Protein AF-A0A817GG25-F1 (afdb_monomer_lite)

Foldseek 3Di:
DDDDDDPPPDPPPPPVVQDPLPQWDQPDPVVRDIDGPVPPPDDPVNPQDDPDNQCLFPLSVLVVVCVVCVQDFDDWDQDPPPSPDDTDGDTSVRLNQLLLLLLLCCCPVLVDDALPAEEEEEEDDDSLVVSPLSNCRQARHAYEYDYLPDDPVRVVVSCVVSLHQEYEYQAPVSCVVPVVVLLPDPSHSAYEYQDDDDPPPDPRYYYSVVSSVVDDPVSGDHGDDDRSPGHHYDDDDPPDDDPPVPPPVVDVQADPVRDGDPQWDWDQDPSGDTGTQARVVQWDAACVGDIDRQVVVQVVCCVDLQFPGKGWDDDNDHPDIDMDTDTPPVVCVVPDDDPDPDD

pLDDT: mean 84.76, std 16.44, range [27.95, 98.88]

Radius of gyration: 25.68 Å; chains: 1; bounding box: 76×57×63 Å

Secondary structure (DSSP, 8-state):
----------------S--TT--EEEEETTTTEEEETT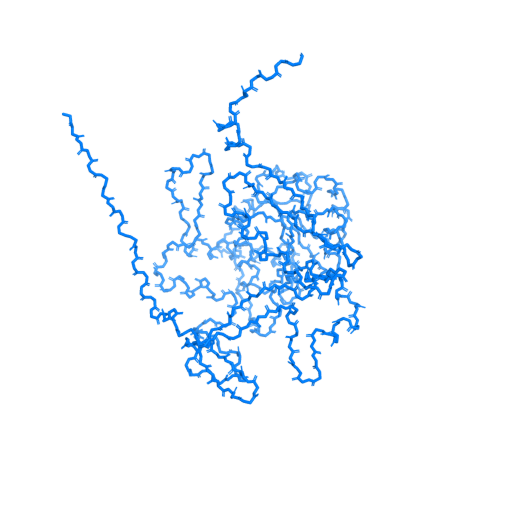-TT--TT-TT--SSTT--SGGGHHHHHHHHHTS-EEEEE--TTTS-SPPEEEEHHHHHHHHHHHHHHHHHTS---TTT-EEEEE--S-HHHHHHHHHHHHHTPEEEE--TT--HHHHHHHHHHTTEEEEEES-GGGGTTTHHHHHH-SS--EEEESS---TTS-TTEEEHHHHHHH--GGGPPPPPP--TTS--EEE---SSS--SS-HHHHHHHB-TT--B---EEEEE-TTSPEEEEEETTT-EE-TTS-EE-HHHHHHHHHTSTTEEEEEEE--TT-SS-EEEEEE-HHHHHHH--------

Structure (mmCIF, N/CA/C/O backbone):
data_AF-A0A817GG25-F1
#
_entry.id   AF-A0A817GG25-F1
#
loop_
_atom_site.group_PDB
_atom_site.id
_atom_site.type_symbol
_atom_site.label_atom_id
_atom_site.label_alt_id
_atom_site.label_comp_id
_atom_site.label_asym_id
_atom_site.label_entity_id
_atom_site.label_seq_id
_atom_site.pdbx_PDB_ins_code
_atom_site.Cartn_x
_atom_site.Cartn_y
_atom_site.Cartn_z
_atom_site.occupancy
_atom_site.B_iso_or_equiv
_atom_site.auth_seq_id
_atom_site.auth_comp_id
_atom_site.auth_asym_id
_atom_site.auth_atom_id
_atom_site.pdbx_PDB_model_num
ATOM 1 N N . MET A 1 1 ? 36.928 -36.945 15.138 1.00 37.41 1 MET A N 1
ATOM 2 C CA . MET A 1 1 ? 36.282 -35.626 14.976 1.00 37.41 1 MET A CA 1
ATOM 3 C C . MET A 1 1 ? 35.468 -35.678 13.698 1.00 37.41 1 MET A C 1
ATOM 5 O O . MET A 1 1 ? 36.033 -35.915 12.642 1.00 37.41 1 MET A O 1
ATOM 9 N N . SER A 1 2 ? 34.146 -35.621 13.844 1.00 27.95 2 SER A N 1
ATOM 10 C CA . SER A 1 2 ? 33.155 -35.816 12.782 1.00 27.95 2 SER A CA 1
ATOM 11 C C . SER A 1 2 ? 33.184 -34.658 11.785 1.00 27.95 2 SER A C 1
ATOM 13 O O . SER A 1 2 ? 32.851 -33.531 12.140 1.00 27.95 2 SER A O 1
ATOM 15 N N . THR A 1 3 ? 33.563 -34.941 10.542 1.00 29.59 3 THR A N 1
ATOM 16 C CA . THR A 1 3 ? 33.363 -34.065 9.385 1.00 29.59 3 THR A CA 1
ATOM 17 C C . THR A 1 3 ? 31.903 -34.133 8.957 1.00 29.59 3 THR A C 1
ATOM 19 O O . THR A 1 3 ? 31.489 -35.066 8.272 1.00 29.59 3 THR A O 1
ATOM 22 N N . THR A 1 4 ? 31.114 -33.149 9.377 1.00 30.28 4 THR A N 1
ATOM 23 C CA . THR A 1 4 ? 29.732 -32.982 8.926 1.00 30.28 4 THR A CA 1
ATOM 24 C C . THR A 1 4 ? 29.739 -32.466 7.488 1.00 30.28 4 THR A C 1
ATOM 26 O O . THR A 1 4 ? 29.978 -31.287 7.230 1.00 30.28 4 THR A O 1
ATOM 29 N N . THR A 1 5 ? 29.503 -33.365 6.535 1.00 31.69 5 THR A N 1
ATOM 30 C CA . THR A 1 5 ? 29.182 -33.047 5.141 1.00 31.69 5 THR A CA 1
ATOM 31 C C . THR A 1 5 ? 27.962 -32.135 5.098 1.00 31.69 5 THR A C 1
ATOM 33 O O . THR A 1 5 ? 26.880 -32.498 5.553 1.00 31.69 5 THR A O 1
ATOM 36 N N . ARG A 1 6 ? 28.155 -30.932 4.556 1.00 32.12 6 ARG A N 1
ATOM 37 C CA . ARG A 1 6 ? 27.114 -29.939 4.296 1.00 32.12 6 ARG A CA 1
ATOM 38 C C . ARG A 1 6 ? 26.174 -30.521 3.239 1.00 32.12 6 ARG A C 1
ATOM 40 O O . ARG A 1 6 ? 26.528 -30.571 2.065 1.00 32.12 6 ARG A O 1
ATOM 47 N N . THR A 1 7 ? 25.016 -31.019 3.659 1.00 34.78 7 THR A N 1
ATOM 48 C CA . THR A 1 7 ? 23.963 -31.494 2.759 1.00 34.78 7 THR A CA 1
ATOM 49 C C . THR A 1 7 ? 23.593 -30.339 1.835 1.00 34.78 7 THR A C 1
ATOM 51 O O . THR A 1 7 ? 23.172 -29.280 2.303 1.00 34.78 7 THR A O 1
ATOM 54 N N . SER A 1 8 ? 23.803 -30.499 0.528 1.00 34.81 8 SER A N 1
ATOM 55 C CA . SER A 1 8 ? 23.318 -29.538 -0.454 1.00 34.81 8 SER A CA 1
ATOM 56 C C . SER A 1 8 ? 21.799 -29.511 -0.344 1.00 34.81 8 SER A C 1
ATOM 58 O O . SER A 1 8 ? 21.140 -30.489 -0.698 1.00 34.81 8 SER A O 1
ATOM 60 N N . LEU A 1 9 ? 21.246 -28.415 0.171 1.00 38.50 9 LEU A N 1
ATOM 61 C CA . LEU A 1 9 ? 19.835 -28.099 0.003 1.00 38.50 9 LEU A CA 1
ATOM 62 C C . LEU A 1 9 ? 19.585 -28.060 -1.506 1.00 38.50 9 LEU A C 1
ATOM 64 O O . LEU A 1 9 ? 19.978 -27.111 -2.184 1.00 38.50 9 LEU A O 1
ATOM 68 N N . SER A 1 10 ? 19.007 -29.131 -2.048 1.00 39.41 10 SER A N 1
ATOM 69 C CA . SER A 1 10 ? 18.462 -29.126 -3.397 1.00 39.41 10 SER A CA 1
ATOM 70 C C . SER A 1 10 ? 17.471 -27.971 -3.445 1.00 39.41 10 SER A C 1
ATOM 72 O O . SER A 1 10 ? 16.497 -27.985 -2.689 1.00 39.41 10 SER A O 1
ATOM 74 N N . ARG A 1 11 ? 17.743 -26.951 -4.270 1.00 39.38 11 ARG A N 1
ATOM 75 C CA . ARG A 1 11 ? 16.758 -25.906 -4.564 1.00 39.38 11 ARG A CA 1
ATOM 76 C C . ARG A 1 11 ? 15.446 -26.618 -4.886 1.00 39.38 11 ARG A C 1
ATOM 78 O O . ARG A 1 11 ? 15.445 -27.510 -5.735 1.00 39.38 11 ARG A O 1
ATOM 85 N N . LEU A 1 12 ? 14.380 -26.279 -4.162 1.00 40.91 12 LEU A N 1
ATOM 86 C CA . LEU A 1 12 ? 13.029 -26.706 -4.509 1.00 40.91 12 LEU A CA 1
ATOM 87 C C . LEU A 1 12 ? 12.843 -26.391 -5.997 1.00 40.91 12 LEU A C 1
ATOM 89 O O . LEU A 1 12 ? 12.968 -25.236 -6.401 1.00 40.91 12 LEU A O 1
ATOM 93 N N . LYS A 1 13 ? 12.656 -27.427 -6.820 1.00 40.22 13 LYS A N 1
ATOM 94 C CA . LYS A 1 13 ? 12.194 -27.235 -8.191 1.00 40.22 13 LYS A CA 1
ATOM 95 C C . LYS A 1 13 ? 10.729 -26.843 -8.069 1.00 40.22 13 LYS A C 1
ATOM 97 O O . LYS A 1 13 ? 9.889 -27.706 -7.833 1.00 40.22 13 LYS A O 1
ATOM 102 N N . TYR A 1 14 ? 10.470 -25.546 -8.131 1.00 44.91 14 TYR A N 1
ATOM 103 C CA . TYR A 1 14 ? 9.140 -25.013 -8.365 1.00 44.91 14 TYR A CA 1
ATOM 104 C C . TYR A 1 14 ? 8.798 -25.342 -9.819 1.00 44.91 14 TYR A C 1
ATOM 106 O O . TYR A 1 14 ? 9.275 -24.685 -10.738 1.00 44.91 14 TYR A O 1
ATOM 114 N N . ASP A 1 15 ? 8.109 -26.462 -10.028 1.00 54.25 15 ASP A N 1
ATOM 115 C CA . ASP A 1 15 ? 7.422 -26.738 -11.288 1.00 54.25 15 ASP A CA 1
ATOM 116 C C . ASP A 1 15 ? 5.987 -26.243 -11.120 1.00 54.25 15 ASP A C 1
ATOM 118 O O . ASP A 1 15 ? 5.057 -27.007 -10.866 1.00 54.25 15 ASP A O 1
ATOM 122 N N . ASP A 1 16 ? 5.836 -24.921 -11.169 1.00 59.78 16 ASP A N 1
ATOM 123 C CA . ASP A 1 16 ? 4.548 -24.243 -11.006 1.00 59.78 16 ASP A CA 1
ATOM 124 C C . ASP A 1 16 ? 3.687 -24.372 -12.284 1.00 59.78 16 ASP A C 1
ATOM 126 O O . ASP A 1 16 ? 2.664 -23.703 -12.428 1.00 59.78 16 ASP A O 1
ATOM 130 N N . GLY A 1 17 ? 4.113 -25.205 -13.248 1.00 64.50 17 GLY A N 1
ATOM 131 C CA . GLY A 1 17 ? 3.508 -25.329 -14.574 1.00 64.50 17 GLY A CA 1
ATOM 132 C C . GLY A 1 17 ? 3.734 -24.110 -15.475 1.00 64.50 17 GLY A C 1
ATOM 133 O O . GLY A 1 17 ? 3.066 -23.987 -16.503 1.00 64.50 17 GLY A O 1
ATOM 134 N N . ILE A 1 18 ? 4.641 -23.204 -15.092 1.00 68.25 18 ILE A N 1
ATOM 135 C CA . ILE A 1 18 ? 5.009 -22.013 -15.862 1.00 68.25 18 ILE A CA 1
ATOM 136 C C . ILE A 1 18 ? 6.157 -22.378 -16.803 1.00 68.25 18 ILE A C 1
ATOM 138 O O . ILE A 1 18 ? 7.284 -22.610 -16.370 1.00 68.25 18 ILE A O 1
ATOM 142 N N . ASP A 1 19 ? 5.863 -22.400 -18.099 1.00 74.69 19 ASP A N 1
ATOM 143 C CA . ASP A 1 19 ? 6.873 -22.526 -19.144 1.00 74.69 19 ASP A CA 1
ATOM 144 C C . ASP A 1 19 ? 7.601 -21.182 -19.310 1.00 74.69 19 ASP A C 1
ATOM 146 O O . ASP A 1 19 ? 7.019 -20.202 -19.779 1.00 74.69 19 ASP A O 1
ATOM 150 N N . ILE A 1 20 ? 8.866 -21.115 -18.879 1.00 73.62 20 ILE A N 1
ATOM 151 C CA . ILE A 1 20 ? 9.674 -19.886 -18.940 1.00 73.62 20 ILE A CA 1
ATOM 152 C C . ILE A 1 20 ? 9.970 -19.454 -20.376 1.00 73.62 20 ILE A C 1
ATOM 154 O O . ILE A 1 20 ? 10.132 -18.262 -20.633 1.00 73.62 20 ILE A O 1
ATOM 158 N N . ASP A 1 21 ? 9.977 -20.404 -21.307 1.00 74.50 21 ASP A N 1
ATOM 159 C CA . ASP A 1 21 ? 10.231 -20.141 -22.716 1.00 74.50 21 ASP A CA 1
ATOM 160 C C . ASP A 1 21 ? 8.938 -19.764 -23.459 1.00 74.50 21 ASP A C 1
ATOM 162 O O . ASP A 1 21 ? 8.998 -19.298 -24.598 1.00 74.50 21 ASP A O 1
ATOM 166 N N . ASN A 1 22 ? 7.773 -19.922 -22.811 1.00 75.75 22 ASN A N 1
ATOM 167 C CA . ASN A 1 22 ? 6.454 -19.673 -23.386 1.00 75.75 22 ASN A CA 1
ATOM 168 C C . ASN A 1 22 ? 5.465 -19.075 -22.365 1.00 75.75 22 ASN A C 1
ATOM 170 O O . ASN A 1 22 ? 4.466 -19.680 -21.958 1.00 75.75 22 ASN A O 1
ATOM 174 N N . GLN A 1 23 ? 5.742 -17.841 -21.948 1.00 77.12 23 GLN A N 1
ATOM 175 C CA . GLN A 1 23 ? 4.935 -17.139 -20.945 1.00 77.12 23 GLN A CA 1
ATOM 176 C C . GLN A 1 23 ? 3.725 -16.403 -21.534 1.00 77.12 23 GLN A C 1
ATOM 178 O O . GLN A 1 23 ? 2.815 -16.027 -20.789 1.00 77.12 23 GLN A O 1
ATOM 183 N N . THR A 1 24 ? 3.681 -16.197 -22.856 1.00 81.19 24 THR A N 1
ATOM 184 C CA . THR A 1 24 ? 2.600 -15.457 -23.518 1.00 81.19 24 THR A CA 1
ATOM 185 C C . THR A 1 24 ? 2.155 -16.097 -24.830 1.00 81.19 24 THR A C 1
ATOM 187 O O . THR A 1 24 ? 2.957 -16.653 -25.575 1.00 81.19 24 THR A O 1
ATOM 190 N N . VAL A 1 25 ? 0.866 -15.970 -25.138 1.00 81.00 25 VAL A N 1
ATOM 191 C CA . VAL A 1 25 ? 0.267 -16.354 -26.422 1.00 81.00 25 VAL A CA 1
ATOM 192 C C . VAL A 1 25 ? -0.227 -15.116 -27.149 1.00 81.00 25 VAL A C 1
ATOM 194 O O . VAL A 1 25 ? -0.860 -14.256 -26.536 1.00 81.00 25 VAL A O 1
ATOM 197 N N . GLU A 1 26 ? 0.055 -15.030 -28.446 1.00 83.25 26 GLU A N 1
ATOM 198 C CA . GLU A 1 26 ? -0.518 -13.996 -29.308 1.00 83.25 26 GLU A CA 1
ATOM 199 C C . GLU A 1 26 ? -1.997 -14.293 -29.542 1.00 83.25 26 GLU A C 1
ATOM 201 O O . GLU A 1 26 ? -2.377 -15.421 -29.867 1.00 83.25 26 GLU A O 1
ATOM 206 N N . ILE A 1 27 ? -2.825 -13.282 -29.315 1.00 84.06 27 ILE A N 1
ATOM 207 C CA . ILE A 1 27 ? -4.279 -13.361 -29.441 1.00 84.06 27 ILE A CA 1
ATOM 208 C C . ILE A 1 27 ? -4.816 -12.408 -30.510 1.00 84.06 27 ILE A C 1
ATOM 210 O O . ILE A 1 27 ? -5.896 -12.663 -31.036 1.00 84.06 27 ILE A O 1
ATOM 214 N N . ASP A 1 28 ? -4.052 -11.372 -30.867 1.00 81.75 28 ASP A N 1
ATOM 215 C CA . ASP A 1 28 ? -4.317 -10.510 -32.016 1.00 81.75 28 ASP A CA 1
ATOM 216 C C . ASP A 1 28 ? -3.002 -10.264 -32.778 1.00 81.75 28 ASP A C 1
ATOM 218 O O . ASP A 1 28 ? -2.122 -9.596 -32.240 1.00 81.75 28 ASP A O 1
ATOM 222 N N . PRO A 1 29 ? -2.829 -10.815 -33.993 1.00 81.81 29 PRO A N 1
ATOM 223 C CA . PRO A 1 29 ? -1.604 -10.652 -34.774 1.00 81.81 29 PRO A CA 1
ATOM 224 C C . PRO A 1 29 ? -1.521 -9.322 -35.539 1.00 81.81 29 PRO A C 1
ATOM 226 O O . PRO A 1 29 ? -0.483 -9.044 -36.131 1.00 81.81 29 PRO A O 1
ATOM 229 N N . ILE A 1 30 ? -2.603 -8.536 -35.598 1.00 83.25 30 ILE A N 1
ATOM 230 C CA . ILE A 1 30 ? -2.615 -7.219 -36.254 1.00 83.25 30 ILE A CA 1
ATOM 231 C C . ILE A 1 30 ? -2.082 -6.177 -35.275 1.00 83.25 30 ILE A C 1
ATOM 233 O O . ILE A 1 30 ? -1.178 -5.419 -35.607 1.00 83.25 30 ILE A O 1
ATOM 237 N N . GLU A 1 31 ? -2.615 -6.198 -34.056 1.00 80.06 31 GLU A N 1
ATOM 238 C CA . GLU A 1 31 ? -2.244 -5.279 -32.975 1.00 80.06 31 GLU A CA 1
ATOM 239 C C . GLU A 1 31 ? -1.133 -5.855 -32.070 1.00 80.06 31 GLU A C 1
ATOM 241 O O . GLU A 1 31 ? -0.747 -5.245 -31.076 1.00 80.06 31 GLU A O 1
ATOM 246 N N . HIS A 1 32 ? -0.631 -7.057 -32.386 1.00 78.81 32 HIS A N 1
ATOM 247 C CA . HIS A 1 32 ? 0.352 -7.813 -31.597 1.00 78.81 32 HIS A CA 1
ATOM 248 C C . HIS A 1 32 ? -0.025 -7.966 -30.115 1.00 78.81 32 HIS A C 1
ATOM 250 O O . HIS A 1 32 ? 0.827 -7.955 -29.220 1.00 78.81 32 HIS A O 1
ATOM 256 N N . ILE A 1 33 ? -1.318 -8.148 -29.835 1.00 81.12 33 ILE A N 1
ATOM 257 C CA . ILE A 1 33 ? -1.810 -8.341 -28.471 1.00 81.12 33 ILE A CA 1
ATOM 258 C C . ILE A 1 33 ? -1.407 -9.735 -28.010 1.00 81.12 33 ILE A C 1
ATOM 260 O O . ILE A 1 33 ? -1.744 -10.749 -28.633 1.00 81.12 33 ILE A O 1
ATOM 264 N N . ARG A 1 34 ? -0.727 -9.796 -26.865 1.00 81.12 34 ARG A N 1
ATOM 265 C CA . ARG A 1 34 ? -0.324 -11.046 -26.222 1.00 81.12 34 ARG A CA 1
ATOM 266 C C . ARG A 1 34 ? -0.896 -11.146 -24.817 1.00 81.12 34 ARG A C 1
ATOM 268 O O . ARG A 1 34 ? -1.061 -10.153 -24.115 1.00 81.12 34 ARG A O 1
ATOM 275 N N . ARG A 1 35 ? -1.183 -12.372 -24.389 1.00 79.00 35 ARG A N 1
ATOM 276 C CA . ARG A 1 35 ? -1.771 -12.684 -23.081 1.00 79.00 35 ARG A CA 1
ATOM 277 C C . ARG A 1 35 ? -0.934 -13.725 -22.358 1.00 79.00 35 ARG A C 1
ATOM 279 O O . ARG A 1 35 ? -0.454 -14.666 -22.984 1.00 79.00 35 ARG A O 1
ATOM 286 N N . CYS A 1 36 ? -0.816 -13.603 -21.036 1.00 77.69 36 CYS A N 1
ATOM 287 C CA . CYS A 1 36 ? -0.171 -14.619 -20.205 1.00 77.69 36 CYS A CA 1
ATOM 288 C C . CYS A 1 36 ? -0.831 -16.003 -20.386 1.00 77.69 36 CYS A C 1
ATOM 290 O O . CYS A 1 36 ? -2.059 -16.128 -20.369 1.00 77.69 36 CYS A O 1
ATOM 292 N N . THR A 1 37 ? -0.020 -17.058 -20.523 1.00 76.44 37 THR A N 1
ATOM 293 C CA . THR A 1 37 ? -0.478 -18.445 -20.754 1.00 76.44 37 THR A CA 1
ATOM 294 C C . THR A 1 37 ? -1.303 -19.041 -19.611 1.00 76.44 37 THR A C 1
ATOM 296 O O . THR A 1 37 ? -2.016 -20.028 -19.820 1.00 76.44 37 THR A O 1
ATOM 299 N N . LEU A 1 38 ? -1.272 -18.431 -18.423 1.00 73.38 38 LEU A N 1
ATOM 300 C CA . LEU A 1 38 ? -2.112 -18.812 -17.284 1.00 73.38 38 LEU A CA 1
ATOM 301 C C . LEU A 1 38 ? -3.594 -18.454 -17.489 1.00 73.38 38 LEU A C 1
ATOM 303 O O . LEU A 1 38 ? -4.474 -19.102 -16.926 1.00 73.38 38 LEU A O 1
ATOM 307 N N . TYR A 1 39 ? -3.895 -17.471 -18.338 1.00 71.00 39 TYR A N 1
ATOM 308 C CA . TYR A 1 39 ? -5.249 -16.966 -18.563 1.00 71.00 39 TYR A CA 1
ATOM 309 C C . TYR A 1 39 ? -5.918 -17.684 -19.741 1.00 71.00 39 TYR A C 1
ATOM 311 O O . TYR A 1 39 ? -6.195 -17.064 -20.756 1.00 71.00 39 TYR A O 1
ATOM 319 N N . LYS A 1 40 ? -6.165 -18.997 -19.658 1.00 63.81 40 LYS A N 1
ATOM 320 C CA . LYS A 1 40 ? -6.621 -19.793 -20.824 1.00 63.81 40 LYS A CA 1
ATOM 321 C C . LYS A 1 40 ? -8.044 -19.454 -21.306 1.00 63.81 40 LYS A C 1
ATOM 323 O O . LYS A 1 40 ? -8.245 -19.337 -22.513 1.00 63.81 40 LYS A O 1
ATOM 328 N N . ASP A 1 41 ? -8.970 -19.175 -20.382 1.00 60.50 41 ASP A N 1
ATOM 329 C CA . ASP A 1 41 ? -10.422 -19.061 -20.648 1.00 60.50 41 ASP A CA 1
ATOM 330 C C . ASP A 1 41 ? -11.027 -17.683 -20.320 1.00 60.50 41 ASP A C 1
ATOM 332 O O . ASP A 1 41 ? -12.235 -17.539 -20.107 1.00 60.50 41 ASP A O 1
ATOM 336 N N . ILE A 1 42 ? -10.187 -16.654 -20.222 1.00 58.38 42 ILE A N 1
ATOM 337 C CA . ILE A 1 42 ? -10.643 -15.299 -19.915 1.00 58.38 42 ILE A CA 1
ATOM 338 C C . ILE A 1 42 ? -10.764 -14.544 -21.233 1.00 58.38 42 ILE A C 1
ATOM 340 O O . ILE A 1 42 ? -9.765 -14.299 -21.913 1.00 58.38 42 ILE A O 1
ATOM 344 N N . ASP A 1 43 ? -12.010 -14.236 -21.604 1.00 60.97 43 ASP A N 1
ATOM 345 C CA . ASP A 1 43 ? -12.312 -13.237 -22.627 1.00 60.97 43 ASP A CA 1
ATOM 346 C C . ASP A 1 43 ? -11.571 -11.959 -22.230 1.00 60.97 43 ASP A C 1
ATOM 348 O O . ASP A 1 43 ? -11.705 -11.501 -21.092 1.00 60.97 43 ASP A O 1
ATOM 352 N N . ILE A 1 44 ? -10.743 -11.443 -23.135 1.00 56.72 44 ILE A N 1
ATOM 353 C CA . ILE A 1 44 ? -9.875 -10.291 -22.880 1.00 56.72 44 ILE A CA 1
ATOM 354 C C . ILE A 1 44 ? -10.668 -9.045 -22.507 1.00 56.72 44 ILE A C 1
ATOM 356 O O . ILE A 1 44 ? -10.146 -8.179 -21.829 1.00 56.72 44 ILE A O 1
ATOM 360 N N . TRP A 1 45 ? -11.951 -8.986 -22.858 1.00 56.56 45 TRP A N 1
ATOM 361 C CA . TRP A 1 45 ? -12.843 -7.896 -22.471 1.00 56.56 45 TRP A CA 1
ATOM 362 C C . TRP A 1 45 ? -13.475 -8.112 -21.088 1.00 56.56 45 TRP A C 1
ATOM 364 O O . TRP A 1 45 ? -14.078 -7.210 -20.511 1.00 56.56 45 TRP A O 1
ATOM 374 N N . SER A 1 46 ? -13.307 -9.304 -20.510 1.00 56.06 46 SER A N 1
ATOM 375 C CA . SER A 1 46 ? -13.845 -9.719 -19.213 1.00 56.06 46 SER A CA 1
ATOM 376 C C . SER A 1 46 ? -12.803 -9.655 -18.084 1.00 56.06 46 SER A C 1
ATOM 378 O O . SER A 1 46 ? -12.731 -10.557 -17.246 1.00 56.06 46 SER A O 1
ATOM 380 N N . TYR A 1 47 ? -12.044 -8.551 -18.019 1.00 54.59 47 TYR A N 1
ATOM 381 C CA . TYR A 1 47 ? -11.024 -8.222 -16.996 1.00 54.59 47 TYR A CA 1
ATOM 382 C C . TYR A 1 47 ? -11.480 -8.380 -15.522 1.00 54.59 47 TYR A C 1
ATOM 384 O O . TYR A 1 47 ? -10.668 -8.322 -14.604 1.00 54.59 47 TYR A O 1
ATOM 392 N N . TYR A 1 48 ? -12.767 -8.630 -15.276 1.00 53.75 48 TYR A N 1
ATOM 393 C CA . TYR A 1 48 ? -13.406 -8.679 -13.959 1.00 53.75 48 TYR A CA 1
ATOM 394 C C . TYR A 1 48 ? -13.512 -10.074 -13.325 1.00 53.75 48 TYR A C 1
ATOM 396 O O . TYR A 1 48 ? -14.126 -10.231 -12.262 1.00 53.75 48 TYR A O 1
ATOM 404 N N . LYS A 1 49 ? -12.972 -11.127 -13.948 1.00 59.16 49 LYS A N 1
ATOM 405 C CA . LYS A 1 49 ? -13.007 -12.466 -13.343 1.00 59.16 49 LYS A CA 1
ATOM 406 C C . LYS A 1 49 ? -11.812 -12.659 -12.414 1.00 59.16 49 LYS A C 1
ATOM 408 O O . LYS A 1 49 ? -10.700 -12.922 -12.855 1.00 59.16 49 LYS A O 1
ATOM 413 N N . SER A 1 50 ? -12.076 -12.566 -11.111 1.00 66.75 50 SER A N 1
ATOM 414 C CA . SER A 1 50 ? -11.167 -13.071 -10.080 1.00 66.75 50 SER A CA 1
ATOM 415 C C . SER A 1 50 ? -10.739 -14.504 -10.403 1.00 66.75 50 SER A C 1
ATOM 417 O O . SER A 1 50 ? -11.578 -15.331 -10.771 1.00 66.75 50 SER A O 1
ATOM 419 N N . ILE A 1 51 ? -9.447 -14.795 -10.220 1.00 70.75 51 ILE A N 1
ATOM 420 C CA . ILE A 1 51 ? -8.867 -16.140 -10.381 1.00 70.75 51 ILE A CA 1
ATOM 421 C C . ILE A 1 51 ? -9.618 -17.150 -9.497 1.00 70.75 51 ILE A C 1
ATOM 423 O O . ILE A 1 51 ? -9.808 -18.304 -9.878 1.00 70.75 51 ILE A O 1
ATOM 427 N N . TYR A 1 52 ? -10.112 -16.697 -8.340 1.00 77.75 52 TYR A N 1
ATOM 428 C CA . TYR A 1 52 ? -10.902 -17.495 -7.413 1.00 77.75 52 TYR A CA 1
ATOM 429 C C . TYR A 1 52 ? -12.324 -16.931 -7.299 1.00 77.75 52 TYR A C 1
ATOM 431 O O . TYR A 1 52 ? -12.501 -15.840 -6.757 1.00 77.75 52 TYR A O 1
ATOM 439 N N . PRO A 1 53 ? -13.376 -17.672 -7.705 1.00 80.50 53 PRO A N 1
ATOM 440 C CA . PRO A 1 53 ? -14.759 -17.179 -7.665 1.00 80.50 53 PRO A CA 1
ATOM 441 C C . PRO A 1 53 ? -15.249 -16.712 -6.284 1.00 80.50 53 PRO A C 1
ATOM 443 O O . PRO A 1 53 ? -16.176 -15.901 -6.205 1.00 80.50 53 PRO A O 1
ATOM 446 N N . SER A 1 54 ? -14.642 -17.233 -5.210 1.00 82.69 54 SER A N 1
ATOM 447 C CA . SER A 1 54 ? -14.925 -16.874 -3.816 1.00 82.69 54 SER A CA 1
ATOM 448 C C . SER A 1 54 ? -14.273 -15.569 -3.356 1.00 82.69 54 SER A C 1
ATOM 450 O O . SER A 1 54 ? -14.601 -15.096 -2.277 1.00 82.69 54 SER A O 1
ATOM 452 N N . VAL A 1 55 ? -13.333 -15.015 -4.125 1.00 90.12 55 VAL A N 1
ATOM 453 C CA . VAL A 1 55 ? -12.643 -13.760 -3.809 1.00 90.12 55 VAL A CA 1
ATOM 454 C C . VAL A 1 55 ? -13.202 -12.686 -4.728 1.00 90.12 55 VAL A C 1
ATOM 456 O O . VAL A 1 55 ? -12.935 -12.701 -5.928 1.00 90.12 55 VAL A O 1
ATOM 459 N N . ARG A 1 56 ? -14.021 -11.785 -4.187 1.00 89.62 56 ARG A N 1
ATOM 460 C CA . ARG A 1 56 ? -14.650 -10.687 -4.937 1.00 89.62 56 ARG A CA 1
ATOM 461 C C . ARG A 1 56 ? -14.095 -9.329 -4.540 1.00 89.62 56 ARG A C 1
ATOM 463 O O . ARG A 1 56 ? -14.086 -8.425 -5.361 1.00 89.62 56 ARG A O 1
ATOM 470 N N . THR A 1 57 ? -13.617 -9.203 -3.313 1.00 93.00 57 THR A N 1
ATOM 471 C CA . THR A 1 57 ? -13.009 -7.994 -2.761 1.00 93.00 57 THR A CA 1
ATOM 472 C C . THR A 1 57 ? -11.679 -8.340 -2.099 1.00 93.00 57 THR A C 1
ATOM 474 O O . THR A 1 57 ? -11.438 -9.493 -1.729 1.00 93.00 57 THR A O 1
ATOM 477 N N . LEU A 1 58 ? -10.819 -7.341 -1.879 1.00 93.25 58 LEU A N 1
ATOM 478 C CA . LEU A 1 58 ? -9.578 -7.533 -1.114 1.00 93.25 58 LEU A CA 1
ATOM 479 C C . LEU A 1 58 ? -9.847 -8.039 0.317 1.00 93.25 58 LEU A C 1
ATOM 481 O O . LEU A 1 58 ? -9.024 -8.748 0.893 1.00 93.25 58 LEU A O 1
ATOM 485 N N . GLY A 1 59 ? -11.028 -7.746 0.874 1.00 92.44 59 GLY A N 1
ATOM 486 C CA . GLY A 1 59 ? -11.461 -8.249 2.178 1.00 92.44 59 GLY A CA 1
ATOM 487 C C . GLY A 1 59 ? -11.723 -9.761 2.223 1.00 92.44 59 GLY A C 1
ATOM 488 O O . GLY A 1 59 ? -11.696 -10.336 3.313 1.00 92.44 59 GLY A O 1
ATOM 489 N N . ASP A 1 60 ? -11.934 -10.415 1.074 1.00 93.88 60 ASP A N 1
ATOM 490 C CA . ASP A 1 60 ? -12.191 -11.862 0.982 1.00 93.88 60 ASP A CA 1
ATOM 491 C C . ASP A 1 60 ? -10.897 -12.692 0.970 1.00 93.88 60 ASP A C 1
ATOM 493 O O . ASP A 1 60 ? -10.922 -13.901 1.216 1.00 93.88 60 ASP A O 1
ATOM 497 N N . VAL A 1 61 ? -9.754 -12.053 0.692 1.00 93.12 61 VAL A N 1
ATOM 498 C CA . VAL A 1 61 ? -8.454 -12.720 0.506 1.00 93.12 61 VAL A CA 1
ATOM 499 C C . VAL A 1 61 ? -8.046 -13.505 1.754 1.00 93.12 61 VAL A C 1
ATOM 501 O O . VAL A 1 61 ? -7.613 -14.654 1.642 1.00 93.12 61 VAL A O 1
ATOM 504 N N . LEU A 1 62 ? -8.232 -12.930 2.948 1.00 94.00 62 LEU A N 1
ATOM 505 C CA . LEU A 1 62 ? -7.902 -13.614 4.202 1.00 94.00 62 LEU A CA 1
ATOM 506 C C . LEU A 1 62 ? -8.812 -14.816 4.472 1.00 94.00 62 LEU A C 1
ATOM 508 O O . LEU A 1 62 ? -8.311 -15.849 4.908 1.00 94.00 62 LEU A O 1
ATOM 512 N N . ASP A 1 63 ? -10.111 -14.728 4.179 1.00 93.69 63 ASP A N 1
ATOM 513 C CA . ASP A 1 63 ? -11.046 -15.842 4.399 1.00 93.69 63 ASP A CA 1
ATOM 514 C C . ASP A 1 63 ? -10.757 -17.007 3.443 1.00 93.69 63 ASP A C 1
A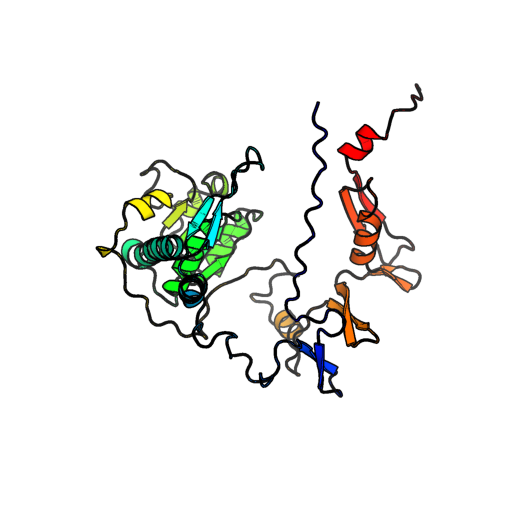TOM 516 O O . ASP A 1 63 ? -10.767 -18.182 3.834 1.00 93.69 63 ASP A O 1
ATOM 520 N N . HIS A 1 64 ? -10.459 -16.681 2.182 1.00 94.06 64 HIS A N 1
ATOM 521 C CA . HIS A 1 64 ? -10.058 -17.667 1.189 1.00 94.06 64 HIS A CA 1
ATOM 522 C C . HIS A 1 64 ? -8.735 -18.336 1.583 1.00 94.06 64 HIS A C 1
ATOM 524 O O . HIS A 1 64 ? -8.651 -19.565 1.615 1.00 94.06 64 HIS A O 1
ATOM 530 N N . GLY A 1 65 ? -7.730 -17.542 1.966 1.00 93.69 65 GLY A N 1
ATOM 531 C CA . GLY A 1 65 ? -6.439 -18.047 2.428 1.00 93.69 65 GLY A CA 1
ATOM 532 C C . GLY A 1 65 ? -6.548 -18.902 3.693 1.00 93.69 65 GLY A C 1
ATOM 533 O O . GLY A 1 65 ? -5.926 -19.962 3.769 1.00 93.69 65 GLY A O 1
ATOM 534 N N . GLN A 1 66 ? -7.402 -18.522 4.648 1.00 95.06 66 GLN A N 1
ATOM 535 C CA . GLN A 1 66 ? -7.687 -19.323 5.841 1.00 95.06 66 GLN A CA 1
ATOM 536 C C . GLN A 1 66 ? -8.267 -20.690 5.471 1.00 95.06 66 GLN A C 1
ATOM 538 O O . GLN A 1 66 ? -7.832 -21.714 5.999 1.00 95.06 66 GLN A O 1
ATOM 543 N N . THR A 1 67 ? -9.232 -20.710 4.551 1.00 94.19 67 THR A N 1
ATOM 544 C CA . THR A 1 67 ? -9.889 -21.941 4.096 1.00 94.19 67 THR A CA 1
ATOM 545 C C . THR A 1 67 ? -8.899 -22.859 3.382 1.00 94.19 67 THR A C 1
ATOM 547 O O . THR A 1 67 ? -8.803 -24.040 3.714 1.00 94.19 67 THR A O 1
ATOM 550 N N . LEU A 1 68 ? -8.127 -22.313 2.437 1.00 93.19 68 LEU A N 1
ATOM 551 C CA . LEU A 1 68 ? -7.174 -23.072 1.627 1.00 93.19 68 LEU A CA 1
ATOM 552 C C . LEU A 1 68 ? -6.019 -23.636 2.466 1.00 93.19 68 LEU A C 1
ATOM 554 O O . LEU A 1 68 ? -5.639 -24.794 2.306 1.00 93.19 68 LEU A O 1
ATOM 558 N N . SER A 1 69 ? -5.490 -22.834 3.393 1.00 94.31 69 SER A N 1
ATOM 559 C CA . SER A 1 69 ? -4.366 -23.219 4.255 1.00 94.31 69 SER A CA 1
ATOM 560 C C . SER A 1 69 ? -4.770 -24.051 5.475 1.00 94.31 69 SER A C 1
ATOM 562 O O . SER A 1 69 ? -3.888 -24.541 6.179 1.00 94.31 69 SER A O 1
ATOM 564 N N . LYS A 1 70 ? -6.077 -24.213 5.739 1.00 96.19 70 LYS A N 1
ATOM 565 C CA . LYS A 1 70 ? -6.620 -24.779 6.988 1.00 96.19 70 LYS A CA 1
ATOM 566 C C . LYS A 1 70 ? -6.102 -24.036 8.224 1.00 96.19 70 LYS A C 1
ATOM 568 O O . LYS A 1 70 ? -5.650 -24.656 9.183 1.00 96.19 70 LYS A O 1
ATOM 573 N N . ASP A 1 71 ? -6.186 -22.707 8.173 1.00 97.25 71 ASP A N 1
ATOM 574 C CA . ASP A 1 71 ? -5.669 -21.784 9.190 1.00 97.25 71 ASP A CA 1
ATOM 575 C C . ASP A 1 71 ? -4.145 -21.879 9.407 1.00 97.25 71 ASP A C 1
ATOM 577 O O . ASP A 1 71 ? -3.635 -21.830 10.527 1.00 97.25 71 ASP A O 1
ATOM 581 N N . GLY A 1 72 ? -3.402 -22.037 8.311 1.00 96.06 72 GLY A N 1
ATOM 582 C CA . GLY A 1 72 ? -1.944 -22.107 8.326 1.00 96.06 72 GLY A CA 1
ATOM 583 C C . GLY A 1 72 ? -1.258 -20.758 8.604 1.00 96.06 72 GLY A C 1
ATOM 584 O O . GLY A 1 72 ? -1.914 -19.756 8.910 1.00 96.06 72 GLY A O 1
ATOM 585 N N . PRO A 1 73 ? 0.083 -20.708 8.494 1.00 96.12 73 PRO A N 1
ATOM 586 C CA . PRO A 1 73 ? 0.855 -19.473 8.616 1.00 96.12 73 PRO A CA 1
ATOM 587 C C . PRO A 1 73 ? 0.415 -18.402 7.605 1.00 96.12 73 PRO A C 1
ATOM 589 O O . PRO A 1 73 ? 0.268 -18.697 6.423 1.00 96.12 73 PRO A O 1
ATOM 592 N N . CYS A 1 74 ? 0.235 -17.163 8.071 1.00 96.00 74 CYS A N 1
ATOM 593 C CA . CYS A 1 74 ? -0.212 -16.022 7.266 1.00 96.00 74 CYS A CA 1
ATOM 594 C C . CYS A 1 74 ? 0.839 -14.902 7.237 1.00 96.00 74 CYS A C 1
ATOM 596 O O . CYS A 1 74 ? 1.430 -14.638 6.196 1.00 96.00 74 CYS A O 1
ATOM 598 N N . ILE A 1 75 ? 1.123 -14.276 8.386 1.00 95.75 75 ILE A N 1
ATOM 599 C CA . ILE A 1 75 ? 2.112 -13.190 8.491 1.00 95.75 75 ILE A CA 1
ATOM 600 C C . ILE A 1 75 ? 3.275 -13.635 9.377 1.00 95.75 75 ILE A C 1
ATOM 602 O O . ILE A 1 75 ? 3.068 -14.042 10.521 1.00 95.75 75 ILE A O 1
ATOM 606 N N . GLY A 1 76 ? 4.494 -13.546 8.847 1.00 91.56 76 GLY A N 1
ATOM 607 C CA . GLY A 1 76 ? 5.730 -13.875 9.554 1.00 91.56 76 GLY A CA 1
ATOM 608 C C . GLY A 1 76 ? 6.403 -12.640 10.150 1.00 91.56 76 GLY A C 1
ATOM 609 O O . GLY A 1 76 ? 6.507 -11.605 9.499 1.00 91.56 76 GLY A O 1
ATOM 610 N N . LEU A 1 77 ? 6.892 -12.761 11.382 1.00 84.88 77 LEU A N 1
ATOM 611 C CA . LEU A 1 77 ? 7.703 -11.757 12.061 1.00 84.88 77 LEU A CA 1
ATOM 612 C C . LEU A 1 77 ? 9.152 -12.253 12.141 1.00 84.88 77 LEU A C 1
ATOM 614 O O . LEU A 1 77 ? 9.414 -13.330 12.686 1.00 84.88 77 LEU A O 1
ATOM 618 N N . VAL A 1 78 ? 10.081 -11.460 11.608 1.00 80.94 78 VAL A N 1
ATOM 619 C CA . VAL A 1 78 ? 11.524 -11.723 11.663 1.00 80.94 78 VAL A CA 1
ATOM 620 C C . VAL A 1 78 ? 12.138 -10.798 12.710 1.00 80.94 78 VAL A C 1
ATOM 622 O O . VAL A 1 78 ? 12.053 -9.580 12.568 1.00 80.94 78 VAL A O 1
ATOM 625 N N . GLN A 1 79 ? 12.757 -11.348 13.757 1.00 68.94 79 GLN A N 1
ATOM 626 C CA . GLN A 1 79 ? 13.492 -10.529 14.723 1.00 68.94 79 GLN A CA 1
ATOM 627 C C . GLN A 1 79 ? 14.835 -10.102 14.115 1.00 68.94 79 GLN A C 1
ATOM 629 O O . GLN A 1 79 ? 15.692 -10.928 13.790 1.00 68.94 79 GLN A O 1
ATOM 634 N N . SER A 1 80 ? 14.988 -8.793 13.899 1.00 61.41 80 SER A N 1
ATOM 635 C CA . SER A 1 80 ? 16.081 -8.206 13.117 1.00 61.41 80 SER A CA 1
ATOM 636 C C . SER A 1 80 ? 17.450 -8.309 13.783 1.00 61.41 80 SER A C 1
ATOM 638 O O . SER A 1 80 ? 18.456 -8.221 13.083 1.00 61.41 80 SER A O 1
ATOM 640 N N . GLU A 1 81 ? 17.504 -8.500 15.103 1.00 63.00 81 GLU A N 1
ATOM 641 C CA . GLU A 1 81 ? 18.752 -8.392 15.864 1.00 63.00 81 GLU A CA 1
ATOM 642 C C . GLU A 1 81 ? 19.749 -9.512 15.551 1.00 63.00 81 GLU A C 1
ATOM 644 O O . GLU A 1 81 ? 20.946 -9.254 15.584 1.00 63.00 81 GLU A O 1
ATOM 649 N N . ASN A 1 82 ? 19.296 -10.711 15.153 1.00 58.12 82 ASN A N 1
ATOM 650 C CA . ASN A 1 82 ? 20.216 -11.830 14.919 1.00 58.12 82 ASN A CA 1
ATOM 651 C C . ASN A 1 82 ? 20.038 -12.611 13.611 1.00 58.12 82 ASN A C 1
ATOM 653 O O . ASN A 1 82 ? 20.863 -13.488 13.364 1.00 58.12 82 ASN A O 1
ATOM 657 N N . LYS A 1 83 ? 19.018 -12.344 12.770 1.00 63.06 83 LYS A N 1
ATOM 658 C CA . LYS A 1 83 ? 18.717 -13.049 11.484 1.00 63.06 83 LYS A CA 1
ATOM 659 C C . LYS A 1 83 ? 18.773 -14.598 11.519 1.00 63.06 83 LYS A C 1
ATOM 661 O O . LYS A 1 83 ? 18.689 -15.243 10.478 1.00 63.06 83 LYS A O 1
ATOM 666 N N . THR A 1 84 ? 18.923 -15.193 12.698 1.00 68.75 84 THR A N 1
ATOM 667 C CA . THR A 1 84 ? 19.090 -16.628 12.960 1.00 68.75 84 THR A CA 1
ATOM 668 C C . THR A 1 84 ? 17.919 -17.188 13.755 1.00 68.75 84 THR A C 1
ATOM 670 O O . THR A 1 84 ? 17.759 -18.406 13.820 1.00 68.75 84 THR A O 1
ATOM 673 N N . GLU A 1 85 ? 17.084 -16.324 14.337 1.00 69.44 85 GLU A N 1
ATOM 674 C CA . GLU A 1 85 ? 15.897 -16.758 15.059 1.00 69.44 85 GLU A CA 1
ATOM 675 C C . GLU A 1 85 ? 14.795 -17.251 14.108 1.00 69.44 85 GLU A C 1
ATOM 677 O O . GLU A 1 85 ? 14.618 -16.691 13.019 1.00 69.44 85 GLU A O 1
ATOM 682 N N . PRO A 1 86 ? 14.031 -18.289 14.502 1.00 79.25 86 PRO A N 1
ATOM 683 C CA . PRO A 1 86 ? 12.905 -18.775 13.718 1.00 79.25 86 PRO A CA 1
ATOM 684 C C . PRO A 1 86 ? 11.857 -17.684 13.481 1.00 79.25 86 PRO A C 1
ATOM 686 O O . PRO A 1 86 ? 11.521 -16.917 14.383 1.00 79.25 86 PRO A O 1
ATOM 689 N N . ILE A 1 87 ? 11.275 -17.668 12.279 1.00 87.06 87 ILE A N 1
ATOM 690 C CA . ILE A 1 87 ? 10.157 -16.777 11.954 1.00 87.06 87 ILE A CA 1
ATOM 691 C C . ILE A 1 87 ? 8.981 -17.101 12.876 1.00 87.06 87 ILE A C 1
ATOM 693 O O . ILE A 1 87 ? 8.515 -18.244 12.932 1.00 87.06 87 ILE A O 1
ATOM 697 N N . ARG A 1 88 ? 8.462 -16.083 13.566 1.00 89.00 88 ARG A N 1
ATOM 698 C CA . ARG A 1 88 ? 7.236 -16.215 14.354 1.00 89.00 88 ARG A CA 1
ATOM 699 C C . ARG A 1 88 ? 6.033 -15.930 13.467 1.00 89.00 88 ARG A C 1
ATOM 701 O O . ARG A 1 88 ? 5.883 -14.818 12.974 1.00 89.00 88 ARG A O 1
ATOM 708 N N . TRP A 1 89 ? 5.156 -16.911 13.309 1.00 94.12 89 TRP A N 1
ATOM 709 C CA . TRP A 1 89 ? 3.986 -16.800 12.441 1.00 94.12 89 TRP A CA 1
ATOM 710 C C . TRP A 1 89 ? 2.716 -16.420 13.204 1.00 94.12 89 TRP A C 1
ATOM 712 O O . TRP A 1 89 ? 2.458 -16.918 14.300 1.00 94.12 89 TRP A O 1
ATOM 722 N N . LEU A 1 90 ? 1.905 -15.566 12.587 1.00 96.44 90 LEU A N 1
ATOM 723 C CA . LEU A 1 90 ? 0.486 -15.396 12.883 1.00 96.44 90 LEU A CA 1
ATOM 724 C C . LEU A 1 90 ? -0.309 -16.272 11.914 1.00 96.44 90 LEU A C 1
ATOM 726 O O . LEU A 1 90 ? -0.019 -16.255 10.716 1.00 96.44 90 LEU A O 1
ATOM 730 N N . SER A 1 91 ? -1.299 -17.018 12.409 1.00 97.62 91 SER A N 1
ATOM 731 C CA . SER A 1 91 ? -2.225 -17.755 11.540 1.00 97.62 91 SER A CA 1
ATOM 732 C C . SER A 1 91 ? -3.207 -16.810 10.844 1.00 97.62 91 SER A C 1
ATOM 734 O O . SER A 1 91 ? -3.383 -15.661 11.264 1.00 97.62 91 SER A O 1
ATOM 736 N N . TYR A 1 92 ? -3.880 -17.290 9.797 1.00 98.12 92 TYR A N 1
ATOM 737 C CA . TYR A 1 92 ? -4.918 -16.514 9.112 1.00 98.12 92 TYR A CA 1
ATOM 738 C C . TYR A 1 92 ? -6.035 -16.059 10.062 1.00 98.12 92 TYR A C 1
ATOM 740 O O . TYR A 1 92 ? -6.456 -14.906 9.996 1.00 98.12 92 TYR A O 1
ATOM 748 N N . SER A 1 93 ? -6.477 -16.915 10.984 1.00 97.25 93 SER A N 1
ATOM 749 C CA . SER A 1 93 ? -7.509 -16.595 11.974 1.00 97.25 93 SER A CA 1
ATOM 750 C C . SER A 1 93 ? -7.061 -15.501 12.942 1.00 97.25 93 SER A C 1
ATOM 752 O O . SER A 1 93 ? -7.842 -14.599 13.241 1.00 97.25 93 SER A O 1
ATOM 754 N N . MET A 1 94 ? -5.794 -15.514 13.373 1.00 97.31 94 MET A N 1
ATOM 755 C CA . MET A 1 94 ? -5.229 -14.464 14.227 1.00 97.31 94 MET A CA 1
ATOM 756 C C . MET A 1 94 ? -5.137 -13.122 13.495 1.00 97.31 94 MET A C 1
ATOM 758 O O . MET A 1 94 ? -5.425 -12.079 14.083 1.00 97.31 94 MET A O 1
ATOM 762 N N . VAL A 1 95 ? -4.727 -13.131 12.222 1.00 98.12 95 VAL A N 1
ATOM 763 C CA . VAL A 1 95 ? -4.661 -11.914 11.398 1.00 98.12 95 VAL A CA 1
ATOM 764 C C . VAL A 1 95 ? -6.067 -11.375 11.137 1.00 98.12 95 VAL A C 1
ATOM 766 O O . VAL A 1 95 ? -6.311 -10.194 11.372 1.00 98.12 95 VAL A O 1
ATOM 769 N N . SER A 1 96 ? -7.003 -12.242 10.740 1.00 97.44 96 SER A N 1
ATOM 770 C CA . SER A 1 96 ? -8.405 -11.890 10.493 1.00 97.44 96 SER A CA 1
ATOM 771 C C . SER A 1 96 ? -9.077 -11.326 11.747 1.00 97.44 96 SER A C 1
ATOM 773 O O . SER A 1 96 ? -9.709 -10.275 11.685 1.00 97.44 96 SER A O 1
ATOM 775 N N . GLU A 1 97 ? -8.881 -11.936 12.921 1.00 97.62 97 GLU A N 1
ATOM 776 C CA . GLU A 1 97 ? -9.424 -11.418 14.183 1.00 97.62 97 GLU A CA 1
ATOM 777 C C . GLU A 1 97 ? -8.924 -9.995 14.477 1.00 97.62 97 GLU A C 1
ATOM 779 O O . GLU A 1 97 ? -9.726 -9.093 14.732 1.00 97.62 97 GLU A O 1
ATOM 784 N N . ARG A 1 98 ? -7.609 -9.763 14.382 1.00 98.19 98 ARG A N 1
ATOM 785 C CA . ARG A 1 98 ? -7.021 -8.440 14.640 1.00 98.19 98 ARG A CA 1
ATOM 786 C C . ARG A 1 98 ? -7.466 -7.407 13.610 1.00 98.19 98 ARG A C 1
ATOM 788 O O . ARG A 1 98 ? -7.837 -6.302 13.998 1.00 98.19 98 ARG A O 1
ATOM 795 N N . ALA A 1 99 ? -7.493 -7.768 12.328 1.00 98.56 99 ALA A N 1
ATOM 796 C CA . ALA A 1 99 ? -7.997 -6.909 11.259 1.00 98.56 99 ALA A CA 1
ATOM 797 C C . ALA A 1 99 ? -9.459 -6.521 11.521 1.00 98.56 99 ALA A C 1
ATOM 799 O O . ALA A 1 99 ? -9.840 -5.358 11.378 1.00 98.56 99 ALA A O 1
ATOM 800 N N . ARG A 1 100 ? -10.275 -7.464 12.012 1.00 98.38 100 ARG A N 1
ATOM 801 C CA . ARG A 1 100 ? -11.665 -7.197 12.387 1.00 98.38 100 ARG A CA 1
ATOM 802 C C . ARG A 1 100 ? -11.814 -6.278 13.587 1.00 98.38 100 ARG A C 1
ATOM 804 O O . ARG A 1 100 ? -12.746 -5.472 13.580 1.00 98.38 100 ARG A O 1
ATOM 811 N N . TYR A 1 101 ? -10.936 -6.374 14.581 1.00 98.75 101 TYR A N 1
ATOM 812 C CA . TYR A 1 101 ? -10.902 -5.424 15.692 1.00 98.75 101 TYR A CA 1
ATOM 813 C C . TYR A 1 101 ? -10.526 -4.024 15.219 1.00 98.75 101 TYR A C 1
ATOM 815 O O . TYR A 1 101 ? -11.253 -3.086 15.534 1.00 98.75 101 TYR A O 1
ATOM 823 N N . ILE A 1 102 ? -9.481 -3.882 14.401 1.00 98.69 102 ILE A N 1
ATOM 824 C CA . ILE A 1 102 ? -9.090 -2.580 13.843 1.00 98.69 102 ILE A CA 1
ATOM 825 C C . ILE A 1 102 ? -10.215 -1.981 12.993 1.00 98.69 102 ILE A C 1
ATOM 827 O O . ILE A 1 102 ? -10.630 -0.852 13.240 1.00 98.69 102 ILE A O 1
ATOM 831 N N . GLY A 1 103 ? -10.772 -2.735 12.045 1.00 98.50 103 GLY A N 1
ATOM 832 C CA . GLY A 1 103 ? -11.853 -2.236 11.193 1.00 98.50 103 GLY A CA 1
ATOM 833 C C . GLY A 1 103 ? -13.122 -1.875 11.978 1.00 98.50 103 GLY A C 1
ATOM 834 O O . GLY A 1 103 ? -13.735 -0.839 11.731 1.00 98.50 103 GLY A O 1
ATOM 835 N N . SER A 1 104 ? -13.484 -2.663 12.997 1.00 98.69 104 SER A N 1
ATOM 836 C CA . SER A 1 104 ? -14.622 -2.328 13.867 1.00 98.69 104 SER A CA 1
ATOM 837 C C . SER A 1 104 ? -14.365 -1.071 14.693 1.00 98.69 104 SER A C 1
ATOM 839 O O . SER A 1 104 ? -15.265 -0.247 14.815 1.00 98.69 104 SER A O 1
ATOM 841 N N . TYR A 1 105 ? -13.148 -0.909 15.215 1.00 98.62 105 TYR A N 1
ATOM 842 C CA . TYR A 1 105 ? -12.737 0.270 15.975 1.00 98.62 105 TYR A CA 1
ATOM 843 C C . TYR A 1 105 ? -12.807 1.541 15.122 1.00 98.62 105 TYR A C 1
ATOM 845 O O . TYR A 1 105 ? -13.411 2.531 15.531 1.00 98.62 105 TYR A O 1
ATOM 853 N N . LEU A 1 106 ? -12.257 1.491 13.904 1.00 98.62 106 LEU A N 1
ATOM 854 C CA . LEU A 1 106 ? -12.328 2.592 12.943 1.00 98.62 106 LEU A CA 1
ATOM 855 C C . LEU A 1 106 ? -13.784 2.949 12.595 1.00 98.62 106 LEU A C 1
ATOM 857 O O . LEU A 1 106 ? -14.138 4.118 12.455 1.00 98.62 106 LEU A O 1
ATOM 861 N N . TRP A 1 107 ? -14.672 1.958 12.505 1.00 98.38 107 TRP A N 1
ATOM 862 C CA . TRP A 1 107 ? -16.088 2.245 12.295 1.00 98.38 107 TRP A CA 1
ATOM 863 C C . TRP A 1 107 ? -16.725 2.905 13.525 1.00 98.38 107 TRP A C 1
ATOM 865 O O . TRP A 1 107 ? -17.413 3.918 13.401 1.00 98.38 107 TRP A O 1
ATOM 875 N N . THR A 1 108 ? -16.546 2.351 14.724 1.00 97.25 108 THR A N 1
ATOM 876 C CA . THR A 1 108 ? -17.315 2.796 15.895 1.00 97.25 108 THR A CA 1
ATOM 877 C C . THR A 1 108 ? -16.731 4.023 16.571 1.00 97.25 108 THR A C 1
ATOM 879 O O . THR A 1 108 ? -17.455 4.998 16.781 1.00 97.25 108 THR A O 1
ATOM 882 N N . GLU A 1 109 ? -15.442 3.994 16.893 1.00 96.31 109 GLU A N 1
ATOM 883 C CA . GLU A 1 109 ? -14.807 4.998 17.746 1.00 96.31 109 GLU A CA 1
ATOM 884 C C . GLU A 1 109 ? -14.430 6.246 16.950 1.00 96.31 109 GLU A C 1
ATOM 886 O O . GLU A 1 109 ? -14.730 7.369 17.362 1.00 96.31 109 GLU A O 1
ATOM 891 N N . THR A 1 110 ? -13.854 6.063 15.759 1.00 96.88 110 THR A N 1
ATOM 892 C CA . THR A 1 110 ? -13.460 7.187 14.892 1.00 96.88 110 THR A CA 1
ATOM 893 C C . THR A 1 110 ? -14.560 7.588 13.900 1.00 96.88 110 THR A C 1
ATOM 895 O O . THR A 1 110 ? -14.455 8.613 13.217 1.00 96.88 110 THR A O 1
ATOM 898 N N . LYS A 1 111 ? -15.677 6.844 13.875 1.00 97.56 111 LYS A N 1
ATOM 899 C CA . LYS A 1 111 ? -16.864 7.129 13.052 1.00 97.56 111 LYS A CA 1
ATOM 900 C C . LYS A 1 111 ? -16.520 7.236 11.566 1.00 97.56 111 LYS A C 1
ATOM 902 O O . LYS A 1 111 ? -17.005 8.147 10.887 1.00 97.56 111 LYS A O 1
ATOM 907 N N . LEU A 1 112 ? -15.634 6.367 11.077 1.00 98.38 112 LEU A N 1
ATOM 908 C CA . LEU A 1 112 ? -15.396 6.251 9.643 1.00 98.38 112 LEU A CA 1
ATOM 909 C C . LEU A 1 112 ? -16.620 5.659 8.945 1.00 98.38 112 LEU A C 1
ATOM 911 O O . LEU A 1 112 ? -17.374 4.864 9.513 1.00 98.38 112 LEU A O 1
ATOM 915 N N . ILE A 1 113 ? -16.805 6.060 7.694 1.00 97.88 113 ILE A N 1
ATOM 916 C CA . ILE A 1 113 ? -17.918 5.652 6.846 1.00 97.88 113 ILE A CA 1
ATOM 917 C C . ILE A 1 113 ? -17.373 4.676 5.792 1.00 97.88 113 ILE A C 1
ATOM 919 O O . ILE A 1 113 ? -16.519 5.080 4.995 1.00 97.88 113 ILE A O 1
ATOM 923 N N . PRO A 1 114 ? -17.838 3.411 5.760 1.00 97.62 114 PRO A N 1
ATOM 924 C CA . PRO A 1 114 ? -17.491 2.466 4.701 1.00 97.62 114 PRO A CA 1
ATOM 925 C C . PRO A 1 114 ? -17.710 3.052 3.303 1.00 97.62 114 PRO A C 1
ATOM 927 O O . PRO A 1 114 ? -18.667 3.792 3.083 1.00 97.62 114 PRO A O 1
ATOM 930 N N . LEU A 1 115 ? -16.832 2.703 2.367 1.00 95.88 115 LEU A N 1
ATOM 931 C CA . LEU A 1 115 ? -16.783 3.156 0.972 1.00 95.88 115 LEU A CA 1
ATOM 932 C C . LEU A 1 115 ? -16.524 4.657 0.776 1.00 95.88 115 LEU A C 1
ATOM 934 O O . LEU A 1 115 ? -16.529 5.134 -0.356 1.00 95.88 115 LEU A O 1
ATOM 938 N N . ASN A 1 116 ? -16.292 5.414 1.852 1.00 97.06 116 ASN A N 1
ATOM 939 C CA . ASN A 1 116 ? -16.058 6.852 1.768 1.00 97.06 116 ASN A CA 1
ATOM 940 C C . ASN A 1 116 ? -14.811 7.301 2.529 1.00 97.06 116 ASN A C 1
ATOM 942 O O . ASN A 1 116 ? -14.036 8.087 1.995 1.00 97.06 116 ASN A O 1
ATOM 946 N N . SER A 1 117 ? -14.608 6.833 3.758 1.00 98.44 117 SER A N 1
ATOM 947 C CA . SER A 1 117 ? -13.515 7.303 4.610 1.00 98.44 117 SER A CA 1
ATOM 948 C C . SER A 1 117 ? -12.160 6.722 4.218 1.00 98.44 117 SER A C 1
ATOM 950 O O . SER A 1 117 ? -12.059 5.551 3.848 1.00 98.44 117 SER A O 1
ATOM 952 N N . LYS A 1 118 ? -11.115 7.551 4.342 1.00 98.62 118 LYS A N 1
ATOM 953 C CA . LYS A 1 118 ? -9.739 7.231 3.943 1.00 98.62 118 LYS A CA 1
ATOM 954 C C . LYS A 1 118 ? -8.826 7.089 5.161 1.00 98.62 118 LYS A C 1
ATOM 956 O O . LYS A 1 118 ? -8.873 7.915 6.079 1.00 98.62 118 LYS A O 1
ATOM 961 N N . VAL A 1 119 ? -7.975 6.068 5.138 1.00 98.88 119 VAL A N 1
ATOM 962 C CA . VAL A 1 119 ? -6.966 5.768 6.160 1.00 98.88 119 VAL A CA 1
ATOM 963 C C . VAL A 1 119 ? -5.590 5.815 5.507 1.00 98.88 119 VAL A C 1
ATOM 965 O O . VAL A 1 119 ? -5.244 4.941 4.715 1.00 98.88 119 VAL A O 1
ATOM 968 N N . ALA A 1 120 ? -4.800 6.832 5.844 1.00 98.69 120 ALA A N 1
ATOM 969 C CA . ALA A 1 120 ? -3.425 6.941 5.384 1.00 98.69 120 ALA A CA 1
ATOM 970 C C . ALA A 1 120 ? -2.495 6.089 6.242 1.00 98.69 120 ALA A C 1
ATOM 972 O O . ALA A 1 120 ? -2.572 6.138 7.468 1.00 98.69 120 ALA A O 1
ATOM 973 N N . ILE A 1 121 ? -1.590 5.345 5.611 1.00 98.62 121 ILE A N 1
ATOM 974 C CA . ILE A 1 121 ? -0.596 4.515 6.294 1.00 98.62 121 ILE A CA 1
ATOM 975 C C . ILE A 1 121 ? 0.795 4.932 5.818 1.00 98.62 121 ILE A C 1
ATOM 977 O O . ILE A 1 121 ? 1.127 4.803 4.642 1.00 98.62 121 ILE A O 1
ATOM 981 N N . MET A 1 122 ? 1.611 5.420 6.751 1.00 97.69 122 MET A N 1
ATOM 982 C CA . MET A 1 122 ? 2.995 5.834 6.534 1.00 97.69 122 MET A CA 1
ATOM 983 C C . MET A 1 122 ? 3.907 5.025 7.462 1.00 97.69 122 MET A C 1
ATOM 985 O O . MET A 1 122 ? 4.196 5.418 8.593 1.00 97.69 122 MET A O 1
ATOM 989 N N . SER A 1 123 ? 4.321 3.846 7.009 1.00 96.75 123 SER A N 1
ATOM 990 C CA . SER A 1 123 ? 5.034 2.872 7.837 1.00 96.75 123 SER A CA 1
ATOM 991 C C . SER A 1 123 ? 5.888 1.953 6.965 1.00 96.75 123 SER A C 1
ATOM 993 O O . SER A 1 123 ? 5.577 1.737 5.794 1.00 96.75 123 SER A O 1
ATOM 995 N N . VAL A 1 124 ? 6.978 1.431 7.529 1.00 93.31 124 VAL A N 1
ATOM 996 C CA . VAL A 1 124 ? 7.758 0.356 6.896 1.00 93.31 124 VAL A CA 1
ATOM 997 C C . VAL A 1 124 ? 6.957 -0.952 6.855 1.00 93.31 124 VAL A C 1
ATOM 999 O O . VAL A 1 124 ? 5.985 -1.123 7.589 1.00 93.31 124 VAL A O 1
ATOM 1002 N N . ASN A 1 125 ? 7.375 -1.912 6.025 1.00 91.56 125 ASN A N 1
ATOM 1003 C CA . ASN A 1 125 ? 6.720 -3.220 5.977 1.00 91.56 125 ASN A CA 1
ATOM 1004 C C . ASN A 1 125 ? 6.849 -3.953 7.327 1.00 91.56 125 ASN A C 1
ATOM 1006 O O . ASN A 1 125 ? 7.952 -4.309 7.749 1.00 91.56 125 ASN A O 1
ATOM 1010 N N . ARG A 1 126 ? 5.713 -4.178 7.993 1.00 92.75 126 ARG A N 1
ATOM 1011 C CA . ARG A 1 126 ? 5.589 -4.894 9.270 1.00 92.75 126 ARG A CA 1
ATOM 1012 C C . ARG A 1 126 ? 4.172 -5.451 9.446 1.00 92.75 126 ARG A C 1
ATOM 1014 O O . ARG A 1 126 ? 3.252 -4.970 8.782 1.00 92.75 126 ARG A O 1
ATOM 1021 N N . PRO A 1 127 ? 3.941 -6.427 10.341 1.00 95.31 127 PRO A N 1
ATOM 1022 C CA . PRO A 1 127 ? 2.629 -7.068 10.465 1.00 95.31 127 PRO A CA 1
ATOM 1023 C C . PRO A 1 127 ? 1.468 -6.126 10.769 1.00 95.31 127 PRO A C 1
ATOM 1025 O O . PRO A 1 127 ? 0.368 -6.334 10.267 1.00 95.31 127 PRO A O 1
ATOM 1028 N N . GLU A 1 128 ? 1.693 -5.095 11.577 1.00 97.31 128 GLU A N 1
ATOM 1029 C CA . GLU A 1 128 ? 0.679 -4.106 11.934 1.00 97.31 128 GLU A CA 1
ATOM 1030 C C . GLU A 1 128 ? 0.187 -3.343 10.702 1.00 97.31 128 GLU A C 1
ATOM 1032 O O . GLU A 1 128 ? -1.010 -3.088 10.607 1.00 97.31 128 GLU A O 1
ATOM 1037 N N . TYR A 1 129 ? 1.068 -3.068 9.728 1.00 97.62 129 TYR A N 1
ATOM 1038 C CA . TYR A 1 129 ? 0.685 -2.481 8.441 1.00 97.62 129 TYR A CA 1
ATOM 1039 C C . TYR A 1 129 ? -0.368 -3.350 7.758 1.00 97.62 129 TYR A C 1
ATOM 1041 O O . TYR A 1 129 ? -1.482 -2.894 7.515 1.00 97.62 129 TYR A O 1
ATOM 1049 N N . ALA A 1 130 ? -0.039 -4.621 7.516 1.00 97.25 130 ALA A N 1
ATOM 1050 C CA . ALA A 1 130 ? -0.932 -5.550 6.834 1.00 97.25 130 ALA A CA 1
ATOM 1051 C C . ALA A 1 130 ? -2.245 -5.753 7.611 1.00 97.25 130 ALA A C 1
ATOM 1053 O O . ALA A 1 130 ? -3.315 -5.830 7.019 1.00 97.25 130 ALA A O 1
ATOM 1054 N N . ILE A 1 131 ? -2.201 -5.799 8.947 1.00 98.50 131 ILE A N 1
ATOM 1055 C CA . ILE A 1 131 ? -3.411 -5.942 9.771 1.00 98.50 131 ILE A CA 1
ATOM 1056 C C . ILE A 1 131 ? -4.330 -4.719 9.644 1.00 98.50 131 ILE A C 1
ATOM 1058 O O . ILE A 1 131 ? -5.545 -4.889 9.526 1.00 98.50 131 ILE A O 1
ATOM 1062 N N . VAL A 1 132 ? -3.780 -3.500 9.680 1.00 98.69 132 VAL A N 1
ATOM 1063 C CA . VAL A 1 132 ? -4.560 -2.270 9.470 1.00 98.69 132 VAL A CA 1
ATOM 1064 C C . VAL A 1 132 ? -5.142 -2.249 8.062 1.00 98.69 132 VAL A C 1
ATOM 1066 O O . VAL A 1 132 ? -6.329 -1.973 7.900 1.00 98.69 132 VAL A O 1
ATOM 1069 N N . GLU A 1 133 ? -4.329 -2.581 7.064 1.00 98.25 133 GLU A N 1
ATOM 1070 C CA . GLU A 1 133 ? -4.717 -2.620 5.658 1.00 98.25 133 GLU A CA 1
ATOM 1071 C C . GLU A 1 133 ? -5.883 -3.599 5.421 1.00 98.25 133 GLU A C 1
ATOM 1073 O O . GLU A 1 133 ? -6.942 -3.201 4.934 1.00 98.25 133 GLU A O 1
ATOM 1078 N N . TYR A 1 134 ? -5.761 -4.853 5.870 1.00 98.44 134 TYR A N 1
ATOM 1079 C CA . TYR A 1 134 ? -6.855 -5.824 5.792 1.00 98.44 134 TYR A CA 1
ATOM 1080 C C . TYR A 1 134 ? -8.078 -5.397 6.607 1.00 98.44 134 TYR A C 1
ATOM 1082 O O . TYR A 1 134 ? -9.208 -5.650 6.191 1.00 98.44 134 TYR A O 1
ATOM 1090 N N . GLY A 1 135 ? -7.881 -4.725 7.746 1.00 98.44 135 GLY A N 1
ATOM 1091 C CA . GLY A 1 135 ? -8.971 -4.131 8.517 1.00 98.44 135 GLY A CA 1
ATOM 1092 C C . GLY A 1 135 ? -9.728 -3.068 7.721 1.00 98.44 135 GLY A C 1
ATOM 1093 O O . GLY A 1 135 ? -10.954 -3.016 7.785 1.00 98.44 135 GLY A O 1
ATOM 1094 N N . CYS A 1 136 ? -9.026 -2.272 6.916 1.00 98.75 136 CYS A N 1
ATOM 1095 C CA . CYS A 1 136 ? -9.642 -1.315 6.004 1.00 98.75 136 CYS A CA 1
ATOM 1096 C C . CYS A 1 136 ? -10.416 -2.033 4.894 1.00 98.75 136 CYS A C 1
ATOM 1098 O O . CYS A 1 136 ? -11.610 -1.779 4.733 1.00 98.75 136 CYS A O 1
ATOM 1100 N N . TYR A 1 137 ? -9.802 -3.006 4.215 1.00 98.25 137 TYR A N 1
ATOM 1101 C CA . TYR A 1 137 ? -10.452 -3.759 3.136 1.00 98.25 137 TYR A CA 1
ATOM 1102 C C . TYR A 1 137 ? -11.702 -4.518 3.595 1.00 98.25 137 TYR A C 1
ATOM 1104 O O . TYR A 1 137 ? -12.727 -4.488 2.918 1.00 98.25 137 TYR A O 1
ATOM 1112 N N . MET A 1 138 ? -11.664 -5.151 4.770 1.00 97.81 138 MET A N 1
ATOM 1113 C CA . MET A 1 138 ? -12.808 -5.886 5.324 1.00 97.81 138 MET A CA 1
ATOM 1114 C C . MET A 1 138 ? -14.014 -5.000 5.661 1.00 97.81 138 MET A C 1
ATOM 1116 O O . MET A 1 138 ? -15.131 -5.514 5.743 1.00 97.81 138 MET A O 1
ATOM 1120 N N . TYR A 1 139 ? -13.796 -3.704 5.895 1.00 98.31 139 TYR A N 1
ATOM 1121 C CA . TYR A 1 139 ? -14.837 -2.749 6.291 1.00 98.31 139 TYR A CA 1
ATOM 1122 C C . TYR A 1 139 ? -15.054 -1.631 5.266 1.00 98.31 139 TYR A C 1
ATOM 1124 O O . TYR A 1 139 ? -15.833 -0.716 5.520 1.00 98.31 139 TYR A O 1
ATOM 1132 N N . GLY A 1 140 ? -14.422 -1.726 4.094 1.00 97.88 140 GLY A N 1
ATOM 1133 C CA . GLY A 1 140 ? -14.582 -0.775 2.997 1.00 97.88 140 GLY A CA 1
ATOM 1134 C C . GLY A 1 140 ? -13.945 0.587 3.234 1.00 97.88 140 GLY A C 1
ATOM 1135 O O . GLY A 1 140 ? -14.379 1.552 2.616 1.00 97.88 140 GLY A O 1
ATOM 1136 N N . PHE A 1 141 ? -12.974 0.719 4.134 1.00 98.62 141 PHE A N 1
ATOM 1137 C CA . PHE A 1 141 ? -12.208 1.962 4.236 1.00 98.62 141 PHE A CA 1
ATOM 1138 C C . PHE A 1 141 ? -11.142 1.998 3.146 1.00 98.62 141 PHE A C 1
ATOM 1140 O O . PHE A 1 141 ? -10.529 0.976 2.836 1.00 98.62 141 PHE A O 1
ATOM 1147 N N . ILE A 1 142 ? -10.928 3.178 2.574 1.00 98.69 142 ILE A N 1
ATOM 1148 C CA . ILE A 1 142 ? -9.999 3.371 1.463 1.00 98.69 142 ILE A CA 1
ATOM 1149 C C . ILE A 1 142 ? -8.597 3.585 2.035 1.00 98.69 142 ILE A C 1
ATOM 1151 O O . ILE A 1 142 ? -8.372 4.516 2.808 1.00 98.69 142 ILE A O 1
ATOM 1155 N N . VAL A 1 143 ? -7.648 2.731 1.668 1.00 98.69 143 VAL A N 1
ATOM 1156 C CA . VAL A 1 143 ? -6.257 2.834 2.126 1.00 98.69 143 VAL A CA 1
ATOM 1157 C C . VAL A 1 143 ? -5.515 3.874 1.293 1.00 98.69 143 VAL A C 1
ATOM 1159 O O . VAL A 1 143 ? -5.638 3.897 0.075 1.00 98.69 143 VAL A O 1
ATOM 1162 N N . VAL A 1 144 ? -4.717 4.727 1.928 1.00 98.31 144 VAL A N 1
ATOM 1163 C CA . VAL A 1 144 ? -3.820 5.665 1.241 1.00 98.31 144 VAL A CA 1
ATOM 1164 C C . VAL A 1 144 ? -2.384 5.335 1.635 1.00 98.31 144 VAL A C 1
ATOM 1166 O O . VAL A 1 144 ? -1.980 5.552 2.778 1.00 98.31 144 VAL A O 1
ATOM 1169 N N . GLY A 1 145 ? -1.611 4.783 0.701 1.00 96.12 145 GLY A N 1
ATOM 1170 C CA . GLY A 1 145 ? -0.210 4.438 0.943 1.00 96.12 145 GLY A CA 1
ATOM 1171 C C . GLY A 1 145 ? 0.685 5.674 0.867 1.00 96.12 145 GLY A C 1
ATOM 1172 O O . GLY A 1 145 ? 0.722 6.339 -0.166 1.00 96.12 145 GLY A O 1
ATOM 1173 N N . LEU A 1 146 ? 1.415 5.978 1.945 1.00 95.00 146 LEU A N 1
ATOM 1174 C CA . LEU A 1 146 ? 2.389 7.070 1.985 1.00 95.00 146 LEU A CA 1
ATOM 1175 C C . LEU A 1 146 ? 3.803 6.521 2.174 1.00 95.00 146 LEU A C 1
ATOM 1177 O O . LEU A 1 146 ? 4.043 5.668 3.033 1.00 95.00 146 LEU A O 1
ATOM 1181 N N . PHE A 1 147 ? 4.760 7.055 1.417 1.00 90.88 147 PHE A N 1
ATOM 1182 C CA . PHE A 1 147 ? 6.155 6.665 1.576 1.00 90.88 147 PHE A CA 1
ATOM 1183 C C . PHE A 1 147 ? 6.751 7.238 2.857 1.00 90.88 147 PHE A C 1
ATOM 1185 O O . PHE A 1 147 ? 6.546 8.393 3.222 1.00 90.88 147 PHE A O 1
ATOM 1192 N N . THR A 1 148 ? 7.583 6.433 3.509 1.00 92.12 148 THR A N 1
ATOM 1193 C CA . THR A 1 148 ? 8.323 6.825 4.713 1.00 92.12 148 THR A CA 1
ATOM 1194 C C . THR A 1 148 ? 9.409 7.870 4.457 1.00 92.12 148 THR A C 1
ATOM 1196 O O . THR A 1 148 ? 9.946 8.413 5.419 1.00 92.12 148 THR A O 1
ATOM 1199 N N . SER A 1 149 ? 9.764 8.096 3.189 1.00 88.00 149 SER A N 1
ATOM 1200 C CA . SER A 1 149 ? 10.751 9.075 2.723 1.00 88.00 149 SER A CA 1
ATOM 1201 C C . SER A 1 149 ? 10.154 10.451 2.421 1.00 88.00 149 SER A C 1
ATOM 1203 O O . SER A 1 149 ? 10.912 11.380 2.153 1.00 88.00 149 SER A O 1
ATOM 1205 N N . TYR A 1 150 ? 8.825 10.592 2.440 1.00 89.81 150 TYR A N 1
ATOM 1206 C CA . TYR A 1 150 ? 8.177 11.876 2.198 1.00 89.81 150 TYR A CA 1
ATOM 1207 C C . TYR A 1 150 ? 8.515 12.890 3.290 1.00 89.81 150 TYR A C 1
ATOM 1209 O O . TYR A 1 150 ? 8.560 12.566 4.479 1.00 89.81 150 TYR A O 1
ATOM 1217 N N . ASP A 1 151 ? 8.729 14.135 2.871 1.00 89.44 151 ASP A N 1
ATOM 1218 C CA . ASP A 1 151 ? 8.864 15.254 3.793 1.00 89.44 151 ASP A CA 1
ATOM 1219 C C . ASP A 1 151 ? 7.503 15.669 4.382 1.00 89.44 151 ASP A C 1
ATOM 1221 O O . ASP A 1 151 ? 6.432 15.227 3.956 1.00 89.44 151 ASP A O 1
ATOM 1225 N N . SER A 1 152 ? 7.537 16.533 5.399 1.00 93.94 152 SER A N 1
ATOM 1226 C CA . SER A 1 152 ? 6.327 16.965 6.106 1.00 93.94 152 SER A CA 1
ATOM 1227 C C . SER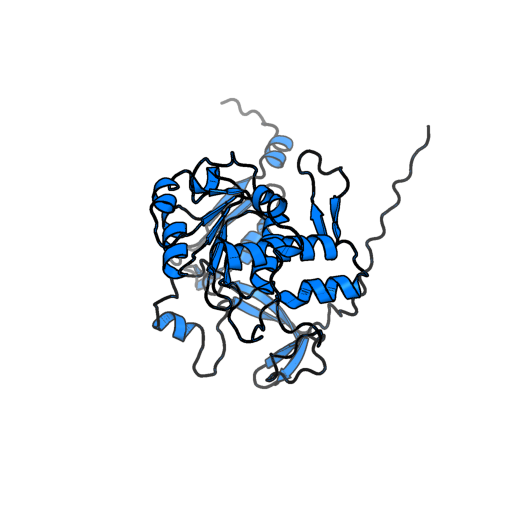 A 1 152 ? 5.327 17.686 5.200 1.00 93.94 152 SER A C 1
ATOM 1229 O O . SER A 1 152 ? 4.120 17.542 5.389 1.00 93.94 152 SER A O 1
ATOM 1231 N N . ILE A 1 153 ? 5.814 18.439 4.211 1.00 90.62 153 ILE A N 1
ATOM 1232 C CA . ILE A 1 153 ? 4.979 19.191 3.270 1.00 90.62 153 ILE A CA 1
ATOM 1233 C C . ILE A 1 153 ? 4.209 18.210 2.384 1.00 90.62 153 ILE A C 1
ATOM 1235 O O . ILE A 1 153 ? 2.985 18.295 2.294 1.00 90.62 153 ILE A O 1
ATOM 1239 N N . THR A 1 154 ? 4.909 17.234 1.810 1.00 90.38 154 THR A N 1
ATOM 1240 C CA . THR A 1 154 ? 4.350 16.197 0.937 1.00 90.38 154 THR A CA 1
ATOM 1241 C C . THR A 1 154 ? 3.350 15.322 1.684 1.00 90.38 154 THR A C 1
ATOM 1243 O O . THR A 1 154 ? 2.283 15.012 1.150 1.00 90.38 154 THR A O 1
ATOM 1246 N N . VAL A 1 155 ? 3.639 14.953 2.938 1.00 94.50 155 VAL A N 1
ATOM 1247 C CA . VAL A 1 155 ? 2.697 14.194 3.779 1.00 94.50 155 VAL A CA 1
ATOM 1248 C C . VAL A 1 155 ? 1.427 15.004 4.032 1.00 94.50 155 VAL A C 1
ATOM 1250 O O . VAL A 1 155 ? 0.328 14.504 3.794 1.00 94.50 155 VAL A O 1
ATOM 1253 N N . MET A 1 156 ? 1.552 16.255 4.482 1.00 95.00 156 MET A N 1
ATOM 1254 C CA . MET A 1 156 ? 0.393 17.107 4.770 1.00 95.00 156 MET A CA 1
ATOM 1255 C C . MET A 1 156 ? -0.452 17.372 3.522 1.00 95.00 156 MET A C 1
ATOM 1257 O O . MET A 1 156 ? -1.684 17.333 3.594 1.00 95.00 156 MET A O 1
ATOM 1261 N N . ASP A 1 157 ? 0.191 17.591 2.377 1.00 93.00 157 ASP A N 1
ATOM 1262 C CA . ASP A 1 157 ? -0.500 17.768 1.108 1.00 93.00 157 ASP A CA 1
ATOM 1263 C C . ASP A 1 157 ? -1.213 16.487 0.652 1.00 93.00 157 ASP A C 1
ATOM 1265 O O . ASP A 1 157 ? -2.390 16.529 0.296 1.00 93.00 157 ASP A O 1
ATOM 1269 N N . SER A 1 158 ? -0.555 15.330 0.761 1.00 93.06 158 SER A N 1
ATOM 1270 C CA . SER A 1 158 ? -1.153 14.030 0.436 1.00 93.06 158 SER A CA 1
ATOM 1271 C C . SER A 1 158 ? -2.374 13.739 1.307 1.00 93.06 158 SER A C 1
ATOM 1273 O O . SER A 1 158 ? -3.420 13.340 0.794 1.00 93.06 158 SER A O 1
ATOM 1275 N N . LEU A 1 159 ? -2.293 13.998 2.617 1.00 96.25 159 LEU A N 1
ATOM 1276 C CA . LEU A 1 159 ? -3.427 13.851 3.533 1.00 96.25 159 LEU A CA 1
ATOM 1277 C C . LEU A 1 159 ? -4.593 14.762 3.134 1.00 96.25 159 LEU A C 1
ATOM 1279 O O . LEU A 1 159 ? -5.741 14.318 3.122 1.00 96.25 159 LEU A O 1
ATOM 1283 N N . ARG A 1 160 ? -4.309 16.019 2.779 1.00 95.50 160 ARG A N 1
ATOM 1284 C CA . ARG A 1 160 ? -5.310 16.998 2.337 1.00 95.50 160 ARG A CA 1
ATOM 1285 C C . ARG A 1 160 ? -5.974 16.578 1.023 1.00 95.50 160 ARG A C 1
ATOM 1287 O O . ARG A 1 160 ? -7.199 16.514 0.973 1.00 95.50 160 ARG A O 1
ATOM 1294 N N . ARG A 1 161 ? -5.192 16.271 -0.019 1.00 92.81 161 ARG A N 1
ATOM 1295 C CA . ARG A 1 161 ? -5.697 15.893 -1.354 1.00 92.81 161 ARG A CA 1
ATOM 1296 C C . ARG A 1 161 ? -6.535 14.621 -1.310 1.00 92.81 161 ARG A C 1
ATOM 1298 O O . ARG A 1 161 ? -7.611 14.568 -1.890 1.00 92.81 161 ARG A O 1
ATOM 1305 N N . THR A 1 162 ? -6.079 13.622 -0.559 1.00 95.06 162 THR A N 1
ATOM 1306 C CA . THR A 1 162 ? -6.801 12.348 -0.413 1.00 95.06 162 THR A CA 1
ATOM 1307 C C . THR A 1 162 ? -7.955 12.409 0.584 1.00 95.06 162 THR A C 1
ATOM 1309 O O . THR A 1 162 ? -8.701 11.439 0.705 1.00 95.06 162 THR A O 1
ATOM 1312 N N . GLN A 1 163 ? -8.112 13.530 1.300 1.00 97.12 163 GLN A N 1
ATOM 1313 C CA . GLN A 1 163 ? -9.089 13.696 2.377 1.00 97.12 163 GLN A CA 1
ATOM 1314 C C . GLN A 1 163 ? -8.980 12.584 3.434 1.00 97.12 163 GLN A C 1
ATOM 1316 O O . GLN A 1 163 ? -9.982 12.078 3.939 1.00 97.12 163 GLN A O 1
ATOM 1321 N N . SER A 1 164 ? -7.747 12.182 3.751 1.00 98.31 164 SER A N 1
ATOM 1322 C CA . SER A 1 164 ? -7.466 11.159 4.759 1.00 98.31 164 SER A CA 1
ATOM 1323 C C . SER A 1 164 ? -7.906 11.617 6.144 1.00 98.31 164 SER A C 1
ATOM 1325 O O . SER A 1 164 ? -7.565 12.717 6.576 1.00 98.31 164 SER A O 1
ATOM 1327 N N . GLU A 1 165 ? -8.662 10.774 6.845 1.00 98.56 165 GLU A N 1
ATOM 1328 C CA . GLU A 1 165 ? -9.246 11.095 8.155 1.00 98.56 165 GLU A CA 1
ATOM 1329 C C . GLU A 1 165 ? -8.449 10.483 9.311 1.00 98.56 165 GLU A C 1
ATOM 1331 O O . GLU A 1 165 ? -8.508 10.970 10.440 1.00 98.56 165 GLU A O 1
ATOM 1336 N N . ILE A 1 166 ? -7.700 9.416 9.030 1.00 98.75 166 ILE A N 1
ATOM 1337 C CA . ILE A 1 166 ? -6.837 8.714 9.979 1.00 98.75 166 ILE A CA 1
ATOM 1338 C C . ILE A 1 166 ? -5.438 8.646 9.387 1.00 98.75 166 ILE A C 1
ATOM 1340 O O . ILE A 1 166 ? -5.289 8.352 8.201 1.00 98.75 166 ILE A O 1
ATOM 1344 N N . LEU A 1 167 ? -4.427 8.891 10.217 1.00 98.62 167 LEU A N 1
ATOM 1345 C CA . LEU A 1 167 ? -3.029 8.666 9.869 1.00 98.62 167 LEU A CA 1
ATOM 1346 C C . LEU A 1 167 ? -2.469 7.542 10.741 1.00 98.62 167 LEU A C 1
ATOM 1348 O O . LEU A 1 167 ? -2.494 7.627 11.964 1.00 98.62 167 LEU A O 1
ATOM 1352 N N . VAL A 1 168 ? -1.931 6.504 10.120 1.00 98.69 168 VAL A N 1
ATOM 1353 C CA . VAL A 1 168 ? -1.258 5.400 10.798 1.00 98.69 168 VAL A CA 1
ATOM 1354 C C . VAL A 1 168 ? 0.239 5.510 10.553 1.00 98.69 168 VAL A C 1
ATOM 1356 O O . VAL A 1 168 ? 0.672 5.610 9.407 1.00 98.69 168 VAL A O 1
ATOM 1359 N N . VAL A 1 169 ? 1.034 5.488 11.619 1.00 98.19 169 VAL A N 1
ATOM 1360 C CA . VAL A 1 169 ? 2.499 5.583 11.563 1.00 98.19 169 VAL A CA 1
ATOM 1361 C C . VAL A 1 169 ? 3.137 4.454 12.351 1.00 98.19 169 VAL A C 1
ATOM 1363 O O . VAL A 1 169 ? 2.566 3.979 13.328 1.00 98.19 169 VAL A O 1
ATOM 1366 N N . ASP A 1 170 ? 4.330 4.013 11.958 1.00 96.06 170 ASP A N 1
ATOM 1367 C CA . ASP A 1 170 ? 5.060 3.038 12.775 1.00 96.06 170 ASP A CA 1
ATOM 1368 C C . ASP A 1 170 ? 5.501 3.621 14.124 1.00 96.06 170 ASP A C 1
ATOM 1370 O O . ASP A 1 170 ? 5.314 2.961 15.135 1.00 96.06 170 ASP A O 1
ATOM 1374 N N . ASN A 1 171 ? 6.015 4.853 14.163 1.00 94.62 171 ASN A N 1
ATOM 1375 C CA . ASN A 1 171 ? 6.481 5.523 15.378 1.00 94.62 171 ASN A CA 1
ATOM 1376 C C . ASN A 1 171 ? 6.229 7.041 15.350 1.00 94.62 171 ASN A C 1
ATOM 1378 O O . ASN A 1 171 ? 6.098 7.646 14.287 1.00 94.62 171 ASN A O 1
ATOM 1382 N N . LEU A 1 172 ? 6.218 7.681 16.526 1.00 93.69 172 LEU A N 1
ATOM 1383 C CA . LEU A 1 172 ? 6.008 9.133 16.647 1.00 93.69 172 LEU A CA 1
ATOM 1384 C C . LEU A 1 172 ? 7.166 9.972 16.092 1.00 93.69 172 LEU A C 1
ATOM 1386 O O . LEU A 1 172 ? 6.944 11.086 15.616 1.00 93.69 172 LEU A O 1
ATOM 1390 N N . THR A 1 173 ? 8.394 9.441 16.081 1.00 93.81 173 THR A N 1
ATOM 1391 C CA . THR A 1 173 ? 9.548 10.146 15.495 1.00 93.81 173 THR A CA 1
ATOM 1392 C C . THR A 1 173 ? 9.289 10.501 14.032 1.00 93.81 173 THR A C 1
ATOM 1394 O O . THR A 1 173 ? 9.703 11.571 13.587 1.00 93.81 173 THR A O 1
ATOM 1397 N N . ARG A 1 174 ? 8.527 9.665 13.315 1.00 93.19 174 ARG A N 1
ATOM 1398 C CA . ARG A 1 174 ? 8.132 9.880 11.921 1.00 93.19 174 ARG A CA 1
ATOM 1399 C C . ARG A 1 174 ? 7.387 11.191 11.677 1.00 93.19 174 ARG A C 1
ATOM 1401 O O . ARG A 1 174 ? 7.528 11.771 10.606 1.00 93.19 174 ARG A O 1
ATOM 1408 N N . ILE A 1 175 ? 6.606 11.658 12.648 1.00 95.06 175 ILE A N 1
ATOM 1409 C CA . ILE A 1 175 ? 5.798 12.878 12.516 1.00 95.06 175 ILE A CA 1
ATOM 1410 C C . ILE A 1 175 ? 6.310 14.031 13.373 1.00 95.06 175 ILE A C 1
ATOM 1412 O O . ILE A 1 175 ? 5.756 15.123 13.320 1.00 95.06 175 ILE A O 1
ATOM 1416 N N . ARG A 1 176 ? 7.386 13.829 14.139 1.00 94.19 176 ARG A N 1
ATOM 1417 C CA . ARG A 1 176 ? 7.861 14.769 15.164 1.00 94.19 176 ARG A CA 1
ATOM 1418 C C . ARG A 1 176 ? 8.052 16.203 14.663 1.00 94.19 176 ARG A C 1
ATOM 1420 O O . ARG A 1 176 ? 7.772 17.147 15.394 1.00 94.19 176 ARG A O 1
ATOM 1427 N N . SER A 1 177 ? 8.522 16.391 13.428 1.00 93.94 177 SER A N 1
ATOM 1428 C CA . SER A 1 177 ? 8.766 17.727 12.860 1.00 93.94 177 SER A CA 1
ATOM 1429 C C . SER A 1 177 ? 7.488 18.509 12.523 1.00 93.94 177 SER A C 1
ATOM 1431 O O . SER A 1 177 ? 7.551 19.728 12.382 1.00 93.94 177 SER A O 1
ATOM 1433 N N . PHE A 1 178 ? 6.332 17.847 12.426 1.00 95.06 178 PHE A N 1
ATOM 1434 C CA . PHE A 1 178 ? 5.045 18.451 12.056 1.00 95.06 178 PHE A CA 1
ATOM 1435 C C . PHE A 1 178 ? 3.868 17.936 12.901 1.00 95.06 178 PHE A C 1
ATOM 1437 O O . PHE A 1 178 ? 2.706 18.186 12.588 1.00 95.06 178 PHE A O 1
ATOM 1444 N N . GLU A 1 179 ? 4.158 17.275 14.021 1.00 95.44 179 GLU A N 1
ATOM 1445 C CA . GLU A 1 179 ? 3.171 16.671 14.915 1.00 95.44 179 GLU A CA 1
ATOM 1446 C C . GLU A 1 179 ? 2.137 17.699 15.375 1.00 95.44 179 GLU A C 1
ATOM 1448 O O . GLU A 1 179 ? 0.937 17.475 15.250 1.00 95.44 179 GLU A O 1
ATOM 1453 N N . LYS A 1 180 ? 2.588 18.881 15.809 1.00 94.38 180 LYS A N 1
ATOM 1454 C CA . LYS A 1 180 ? 1.694 19.968 16.224 1.00 94.38 180 LYS A CA 1
ATOM 1455 C C . LYS A 1 180 ? 0.675 20.329 15.135 1.00 94.38 180 LYS A C 1
ATOM 1457 O O . LYS A 1 180 ? -0.506 20.483 15.434 1.00 94.38 180 LYS A O 1
ATOM 1462 N N . GLN A 1 181 ? 1.115 20.407 13.877 1.00 95.44 181 GLN A N 1
ATOM 1463 C CA . GLN A 1 181 ? 0.243 20.726 12.744 1.00 95.44 181 GLN A CA 1
ATOM 1464 C C . GLN A 1 181 ? -0.799 19.622 12.517 1.00 95.44 181 GLN A C 1
ATOM 1466 O O . GLN A 1 181 ? -1.964 19.925 12.269 1.00 95.44 181 GLN A O 1
ATOM 1471 N N . LEU A 1 182 ? -0.416 18.348 12.656 1.00 95.88 182 LEU A N 1
ATOM 1472 C CA . LEU A 1 182 ? -1.347 17.216 12.576 1.00 95.88 182 LEU A CA 1
ATOM 1473 C C . LEU A 1 182 ? -2.370 17.225 13.718 1.00 95.88 182 LEU A C 1
ATOM 1475 O O . LEU A 1 182 ? -3.560 16.995 13.495 1.00 95.88 182 LEU A O 1
ATOM 1479 N N . LEU A 1 183 ? -1.929 17.507 14.946 1.00 95.06 183 LEU A N 1
ATOM 1480 C CA . LEU A 1 183 ? -2.807 17.535 16.115 1.00 95.06 183 LEU A CA 1
ATOM 1481 C C . LEU A 1 183 ? -3.849 18.660 16.019 1.00 95.06 183 LEU A C 1
ATOM 1483 O O . LEU A 1 183 ? -5.011 18.448 16.385 1.00 95.06 183 LEU A O 1
ATOM 1487 N N . GLU A 1 184 ? -3.468 19.807 15.456 1.00 94.69 184 GLU A N 1
ATOM 1488 C CA . GLU A 1 184 ? -4.345 20.955 15.186 1.00 94.69 184 GLU A CA 1
ATOM 1489 C C . GLU A 1 184 ? -5.220 20.772 13.925 1.00 94.69 184 GLU A C 1
ATOM 1491 O O . GLU A 1 184 ? -6.235 21.452 13.776 1.00 94.69 184 GLU A O 1
ATOM 1496 N N . ASN A 1 185 ? -4.899 19.817 13.042 1.00 94.75 185 ASN A N 1
ATOM 1497 C CA . ASN A 1 185 ? -5.652 19.562 11.812 1.00 94.75 185 ASN A CA 1
ATOM 1498 C C . ASN A 1 185 ? -7.020 18.913 12.098 1.00 94.75 185 ASN A C 1
ATOM 1500 O O . ASN A 1 185 ? -7.102 17.773 12.552 1.00 94.75 185 ASN A O 1
ATOM 1504 N N . ASN A 1 186 ? -8.115 19.616 11.793 1.00 94.12 186 ASN A N 1
ATOM 1505 C CA . ASN A 1 186 ? -9.483 19.136 12.031 1.00 94.12 186 ASN A CA 1
ATOM 1506 C C . ASN A 1 186 ? -9.918 17.964 11.134 1.00 94.12 186 ASN A C 1
ATOM 1508 O O . ASN A 1 186 ? -10.854 17.258 11.503 1.00 94.12 186 ASN A O 1
ATOM 1512 N N . GLN A 1 187 ? -9.260 17.747 9.992 1.00 95.62 187 GLN A N 1
ATOM 1513 C CA . GLN A 1 187 ? -9.521 16.607 9.109 1.00 95.62 187 GLN A CA 1
ATOM 1514 C C . GLN A 1 187 ? -9.043 15.294 9.741 1.00 95.62 187 GLN A C 1
ATOM 1516 O O . GLN A 1 187 ? -9.720 14.274 9.639 1.00 95.62 187 GLN A O 1
ATOM 1521 N N . ILE A 1 188 ? -7.895 15.330 10.428 1.00 97.81 188 ILE A N 1
ATOM 1522 C CA . ILE A 1 188 ? -7.324 14.157 11.091 1.00 97.81 188 ILE A CA 1
ATOM 1523 C C . ILE A 1 188 ? -8.047 13.931 12.416 1.00 97.81 188 ILE A C 1
ATOM 1525 O O . ILE A 1 188 ? -7.853 14.659 13.400 1.00 97.81 188 ILE A O 1
ATOM 1529 N N . LYS A 1 189 ? -8.891 12.900 12.426 1.00 97.50 189 LYS A N 1
ATOM 1530 C CA . LYS A 1 189 ? -9.657 12.454 13.589 1.00 97.50 189 LYS A CA 1
ATOM 1531 C C . LYS A 1 189 ? -8.755 11.772 14.611 1.00 97.50 189 LYS A C 1
ATOM 1533 O O . LYS A 1 189 ? -8.869 12.063 15.799 1.00 97.50 189 LYS A O 1
ATOM 1538 N N . GLU A 1 190 ? -7.849 10.916 14.145 1.00 97.31 190 GLU A N 1
ATOM 1539 C CA . GLU A 1 190 ? -6.935 10.158 14.997 1.00 97.31 190 GLU A CA 1
ATOM 1540 C C . GLU A 1 190 ? -5.629 9.798 14.272 1.00 97.31 190 GLU A C 1
ATOM 1542 O O . GLU A 1 190 ? -5.589 9.664 13.047 1.00 97.31 190 GLU A O 1
ATOM 1547 N N . ILE A 1 191 ? -4.566 9.645 15.058 1.00 97.88 191 ILE A N 1
ATOM 1548 C CA . ILE A 1 191 ? -3.248 9.160 14.670 1.00 97.88 191 ILE A CA 1
ATOM 1549 C C . ILE A 1 191 ? -3.007 7.841 15.409 1.00 97.88 191 ILE A C 1
ATOM 1551 O O . ILE A 1 191 ? -2.925 7.823 16.641 1.00 97.88 191 ILE A O 1
ATOM 1555 N N . ILE A 1 192 ? -2.884 6.749 14.658 1.00 97.94 192 ILE A N 1
ATOM 1556 C CA . ILE A 1 192 ? -2.629 5.411 15.199 1.00 97.94 192 ILE A CA 1
ATOM 1557 C C . ILE A 1 192 ? -1.136 5.107 15.073 1.00 97.94 192 ILE A C 1
ATOM 1559 O O . ILE A 1 192 ? -0.584 5.126 13.976 1.00 97.94 192 ILE A O 1
ATOM 1563 N N . VAL A 1 193 ? -0.481 4.803 16.188 1.00 97.69 193 VAL A N 1
ATOM 1564 C CA . VAL A 1 193 ? 0.957 4.504 16.242 1.00 97.69 193 VAL A CA 1
ATOM 1565 C C . VAL A 1 193 ? 1.157 3.005 16.440 1.00 97.69 193 VAL A C 1
ATOM 1567 O O . VAL A 1 193 ? 0.560 2.425 17.345 1.00 97.69 193 VAL A O 1
ATOM 1570 N N . MET A 1 194 ? 1.950 2.352 15.586 1.00 97.12 194 MET A N 1
ATOM 1571 C CA . MET A 1 194 ? 2.177 0.901 15.679 1.00 97.12 194 MET A CA 1
ATOM 1572 C C . MET A 1 194 ? 3.103 0.534 16.843 1.00 97.12 194 MET A C 1
ATOM 1574 O O . MET A 1 194 ? 2.881 -0.485 17.494 1.00 97.12 194 MET A O 1
ATOM 1578 N N . ASP A 1 195 ? 4.112 1.360 17.113 1.00 94.50 195 ASP A N 1
ATOM 1579 C CA . ASP A 1 195 ? 4.960 1.245 18.294 1.00 94.50 195 ASP A CA 1
ATOM 1580 C C . ASP A 1 195 ? 4.189 1.593 19.573 1.00 94.50 195 ASP A C 1
ATOM 1582 O O . ASP A 1 195 ? 3.185 2.311 19.568 1.00 94.50 195 ASP A O 1
ATOM 1586 N N . GLU A 1 196 ? 4.678 1.072 20.698 1.00 89.19 196 GLU A N 1
ATOM 1587 C CA . GLU A 1 196 ? 4.130 1.405 22.008 1.00 89.19 196 GLU A CA 1
ATOM 1588 C C . GLU A 1 196 ? 4.337 2.900 22.296 1.00 89.19 196 GLU A C 1
ATOM 1590 O O . GLU A 1 196 ? 5.448 3.426 22.209 1.00 89.19 196 GLU A O 1
ATOM 1595 N N . VAL A 1 197 ? 3.255 3.575 22.675 1.00 86.56 197 VAL A N 1
ATOM 1596 C CA . VAL A 1 197 ? 3.247 4.980 23.100 1.00 86.56 197 VAL A CA 1
ATOM 1597 C C . VAL A 1 197 ? 2.563 5.091 24.454 1.00 86.56 197 VAL A C 1
ATOM 1599 O O . VAL A 1 197 ? 1.741 4.245 24.814 1.00 86.56 197 VAL A O 1
ATOM 1602 N N . GLN A 1 198 ? 2.909 6.118 25.232 1.00 78.00 198 GLN A N 1
ATOM 1603 C CA . GLN A 1 198 ? 2.264 6.333 26.524 1.00 78.00 198 GLN A CA 1
ATOM 1604 C C . GLN A 1 198 ? 0.807 6.751 26.307 1.00 78.00 198 GLN A C 1
ATOM 1606 O O . GLN A 1 198 ? 0.515 7.795 25.721 1.00 78.00 198 GLN A O 1
ATOM 1611 N N . ASP A 1 199 ? -0.124 5.922 26.782 1.00 62.75 199 ASP A N 1
ATOM 1612 C CA . ASP A 1 199 ? -1.550 6.214 26.675 1.00 62.75 199 ASP A CA 1
ATOM 1613 C C . ASP A 1 199 ? -1.881 7.549 27.364 1.00 62.75 199 ASP A C 1
ATOM 1615 O O . ASP A 1 199 ? -1.580 7.760 28.538 1.00 62.75 199 ASP A O 1
ATOM 1619 N N . GLY A 1 200 ? -2.530 8.449 26.618 1.00 63.47 200 GLY A N 1
ATOM 1620 C CA . GLY A 1 200 ? -2.960 9.760 27.115 1.00 63.47 200 GLY A CA 1
ATOM 1621 C C . GLY A 1 200 ? -2.056 10.937 26.740 1.00 63.47 200 GLY A C 1
ATOM 1622 O O . GLY A 1 200 ? -2.393 12.059 27.107 1.00 63.47 200 GLY A O 1
ATOM 1623 N N . GLU A 1 201 ? -0.980 10.719 25.973 1.00 71.81 201 GLU A N 1
ATOM 1624 C CA . GLU A 1 201 ? -0.096 11.790 25.474 1.00 71.81 201 GLU A CA 1
ATOM 1625 C C . GLU A 1 201 ? -0.873 12.886 24.721 1.00 71.81 201 GLU A C 1
ATOM 1627 O O . GLU A 1 201 ? -0.674 14.080 24.946 1.00 71.81 201 GLU A O 1
ATOM 1632 N N . HIS A 1 202 ? -1.851 12.489 23.900 1.00 88.12 202 HIS A N 1
ATOM 1633 C CA . HIS A 1 202 ? -2.828 13.401 23.313 1.00 88.12 202 HIS A CA 1
ATOM 1634 C C . HIS A 1 202 ? -4.138 12.677 22.968 1.00 88.12 202 HIS A C 1
ATOM 1636 O O . HIS A 1 202 ? -4.146 11.490 22.642 1.00 88.12 202 HIS A O 1
ATOM 1642 N N . ARG A 1 203 ? -5.271 13.398 22.959 1.00 90.12 203 ARG A N 1
ATOM 1643 C CA . ARG A 1 203 ? -6.600 12.812 22.667 1.00 90.12 203 ARG A CA 1
ATOM 1644 C C . ARG A 1 203 ? -6.700 12.141 21.291 1.00 90.12 203 ARG A C 1
ATOM 1646 O O . ARG A 1 203 ? -7.493 11.226 21.128 1.00 90.12 203 ARG A O 1
ATOM 1653 N N . LYS A 1 204 ? -5.912 12.621 20.321 1.00 94.31 204 LYS A N 1
ATOM 1654 C CA . LYS A 1 204 ? -5.851 12.100 18.944 1.00 94.31 204 LYS A CA 1
ATOM 1655 C C . LYS A 1 204 ? -4.795 11.012 18.744 1.00 94.31 204 LYS A C 1
ATOM 1657 O O . LYS A 1 204 ? -4.704 10.512 17.638 1.00 94.31 204 LYS A O 1
ATOM 1662 N N . ILE A 1 205 ? -3.966 10.694 19.735 1.00 95.44 205 ILE A N 1
ATOM 1663 C CA . ILE A 1 205 ? -2.912 9.683 19.584 1.00 95.44 205 ILE A CA 1
ATOM 1664 C C . ILE A 1 205 ? -3.375 8.402 20.268 1.00 95.44 205 ILE A C 1
ATOM 1666 O O . ILE A 1 205 ? -3.790 8.429 21.432 1.00 95.44 205 ILE A O 1
ATOM 1670 N N . ARG A 1 206 ? -3.303 7.285 19.544 1.00 95.06 206 ARG A N 1
ATOM 1671 C CA . ARG A 1 206 ? -3.664 5.953 20.033 1.00 95.06 206 ARG A CA 1
ATOM 1672 C C . ARG A 1 206 ? -2.616 4.937 19.599 1.00 95.06 206 ARG A C 1
ATOM 1674 O O . ARG A 1 206 ? -2.194 4.954 18.448 1.00 95.06 206 ARG A O 1
ATOM 1681 N N . SER A 1 207 ? -2.212 4.032 20.487 1.00 95.81 207 SER A N 1
ATOM 1682 C CA . SER A 1 207 ? -1.363 2.911 20.078 1.00 95.81 207 SER A CA 1
ATOM 1683 C C . SER A 1 207 ? -2.208 1.804 19.438 1.00 95.81 207 SER A C 1
ATOM 1685 O O . SER A 1 207 ? -3.330 1.513 19.869 1.00 95.81 207 SER A O 1
ATOM 1687 N N . PHE A 1 208 ? -1.653 1.140 18.428 1.00 97.19 208 PHE A N 1
ATOM 1688 C CA . PHE A 1 208 ? -2.242 -0.042 17.803 1.00 97.19 208 PHE A CA 1
ATOM 1689 C C . PHE A 1 208 ? -2.499 -1.148 18.839 1.00 97.19 208 PHE A C 1
ATOM 1691 O O . PHE A 1 208 ? -3.549 -1.795 18.826 1.00 97.19 208 PHE A O 1
ATOM 1698 N N . SER A 1 209 ? -1.568 -1.339 19.782 1.00 95.88 209 SER A N 1
ATOM 1699 C CA . SER A 1 209 ? -1.698 -2.360 20.824 1.00 95.88 209 SER A CA 1
ATOM 1700 C C . SER A 1 209 ? -2.839 -2.053 21.799 1.00 95.88 209 SER A C 1
ATOM 1702 O O . SER A 1 209 ? -3.568 -2.971 22.179 1.00 95.88 209 SER A O 1
ATOM 1704 N N . SER A 1 210 ? -3.055 -0.784 22.161 1.00 95.00 210 SER A N 1
ATOM 1705 C CA . SER A 1 210 ? -4.159 -0.368 23.033 1.00 95.00 210 SER A CA 1
ATOM 1706 C C . SER A 1 210 ? -5.516 -0.553 22.355 1.00 95.00 210 SER A C 1
ATOM 1708 O O . SER A 1 210 ? -6.454 -0.988 23.021 1.00 95.00 210 SER A O 1
ATOM 1710 N N . ILE A 1 211 ? -5.621 -0.347 21.034 1.00 96.50 211 ILE A N 1
ATOM 1711 C CA . ILE A 1 211 ? -6.843 -0.681 20.277 1.00 96.50 211 ILE A CA 1
ATOM 1712 C C . ILE A 1 211 ? -7.135 -2.181 20.380 1.00 96.50 211 ILE A C 1
ATOM 1714 O O . ILE A 1 211 ? -8.236 -2.574 20.763 1.00 96.50 211 ILE A O 1
ATOM 1718 N N . LEU A 1 212 ? -6.145 -3.036 20.099 1.00 97.12 212 LEU A N 1
ATOM 1719 C CA . LEU A 1 212 ? -6.335 -4.488 20.173 1.00 97.12 212 LEU A CA 1
ATOM 1720 C C . LEU A 1 212 ? -6.667 -4.982 21.590 1.00 97.12 212 LEU A C 1
ATOM 1722 O O . LEU A 1 212 ? -7.405 -5.952 21.723 1.00 97.12 212 LEU A O 1
ATOM 1726 N N . LYS A 1 213 ? -6.144 -4.333 22.639 1.00 96.00 213 LYS A N 1
ATOM 1727 C CA . LYS A 1 213 ? -6.461 -4.652 24.044 1.00 96.00 213 LYS A CA 1
ATOM 1728 C C . LYS A 1 213 ? -7.872 -4.204 24.443 1.00 96.00 213 LYS A C 1
ATOM 1730 O O . LYS A 1 213 ? -8.501 -4.868 25.263 1.00 96.00 213 LYS A O 1
ATOM 1735 N N . ALA A 1 214 ? -8.352 -3.083 23.901 1.00 94.88 214 ALA A N 1
ATOM 1736 C CA . ALA A 1 214 ? -9.670 -2.530 24.214 1.00 94.88 214 ALA A CA 1
ATOM 1737 C C . ALA A 1 214 ? -10.814 -3.257 23.486 1.00 94.88 214 ALA A C 1
ATOM 1739 O O . ALA A 1 214 ? -11.937 -3.309 23.989 1.00 94.88 214 ALA A O 1
ATOM 1740 N N . MET A 1 215 ? -10.532 -3.825 22.313 1.00 97.00 215 MET A N 1
ATOM 1741 C CA . MET A 1 215 ? -11.512 -4.531 21.493 1.00 97.00 215 MET A CA 1
ATOM 1742 C C . MET A 1 215 ? -11.654 -6.002 21.895 1.00 97.00 215 MET A C 1
ATOM 1744 O O . MET A 1 215 ? -10.690 -6.696 22.204 1.00 97.00 215 MET A O 1
ATOM 1748 N N . ASN A 1 216 ? -12.883 -6.508 21.841 1.00 95.88 216 ASN A N 1
ATOM 1749 C CA . ASN A 1 216 ? -13.193 -7.925 21.990 1.00 95.88 216 ASN A CA 1
ATOM 1750 C C . ASN A 1 216 ? -14.306 -8.348 21.013 1.00 95.88 216 ASN A C 1
ATOM 1752 O O . ASN A 1 216 ? -14.851 -7.532 20.266 1.00 95.88 216 ASN A O 1
ATOM 1756 N N . LYS A 1 217 ? -14.681 -9.634 21.028 1.00 94.12 217 LYS A N 1
ATOM 1757 C CA . LYS A 1 217 ? -15.687 -10.210 20.114 1.00 94.12 217 LYS A CA 1
ATOM 1758 C C . LYS A 1 217 ? -17.034 -9.476 20.112 1.00 94.12 217 LYS A C 1
ATOM 1760 O O . LYS A 1 217 ? -17.688 -9.455 19.076 1.00 94.12 217 LYS A O 1
ATOM 1765 N N . SER A 1 218 ? -17.445 -8.864 21.225 1.00 96.31 218 SER A N 1
ATOM 1766 C CA . SER A 1 218 ? -18.706 -8.106 21.303 1.00 96.31 218 SER A CA 1
ATOM 1767 C C . SER A 1 218 ? -18.644 -6.740 20.612 1.00 96.31 218 SER A C 1
ATOM 1769 O O . SER A 1 218 ? -19.678 -6.214 20.211 1.00 96.31 218 SER A O 1
ATOM 1771 N N . ASN A 1 219 ? -17.442 -6.184 20.427 1.00 96.06 219 ASN A N 1
ATOM 1772 C CA . ASN A 1 219 ? -17.234 -4.925 19.712 1.00 96.06 219 ASN A CA 1
ATOM 1773 C C . ASN A 1 219 ? -17.187 -5.116 18.189 1.00 96.06 219 ASN A C 1
ATOM 1775 O O . ASN A 1 219 ? -17.242 -4.136 17.448 1.00 96.06 219 ASN A O 1
ATOM 1779 N N . VAL A 1 220 ? -17.052 -6.358 17.713 1.00 97.62 220 VAL A N 1
ATOM 1780 C CA . VAL A 1 220 ? -16.885 -6.651 16.288 1.00 97.62 220 VAL A CA 1
ATOM 1781 C C . VAL A 1 220 ? -18.163 -6.318 15.529 1.00 97.62 220 VAL A C 1
ATOM 1783 O O . VAL A 1 220 ? -19.220 -6.904 15.762 1.00 97.62 220 VAL A O 1
ATOM 1786 N N . ARG A 1 221 ? -18.055 -5.406 14.563 1.00 96.69 221 ARG A N 1
ATOM 1787 C CA . ARG A 1 221 ? -19.144 -5.078 13.644 1.00 96.69 221 ARG A CA 1
ATOM 1788 C C . ARG A 1 221 ? -19.291 -6.172 12.575 1.00 96.69 221 ARG A C 1
ATOM 1790 O O . ARG A 1 221 ? -18.308 -6.815 12.189 1.00 96.69 221 ARG A O 1
ATOM 1797 N N . PRO A 1 222 ? -20.513 -6.417 12.072 1.00 96.81 222 PRO A N 1
ATOM 1798 C CA . PRO A 1 222 ? -20.678 -7.200 10.854 1.00 96.81 222 PRO A CA 1
ATOM 1799 C C . PRO A 1 222 ? -19.970 -6.485 9.697 1.00 96.81 222 PRO A C 1
ATOM 1801 O O . PRO A 1 222 ? -19.959 -5.254 9.647 1.00 96.81 222 PRO A O 1
ATOM 1804 N N . ARG A 1 223 ? -19.374 -7.251 8.775 1.00 94.94 223 ARG A N 1
ATOM 1805 C CA . ARG A 1 223 ? -18.749 -6.651 7.591 1.00 94.94 223 ARG A CA 1
ATOM 1806 C C . ARG A 1 223 ? -19.835 -6.002 6.727 1.00 94.94 223 ARG A C 1
ATOM 1808 O O . ARG A 1 223 ? -20.873 -6.638 6.518 1.00 94.94 223 ARG A O 1
ATOM 1815 N N . PRO A 1 224 ? -19.625 -4.769 6.246 1.00 95.88 224 PRO A N 1
ATOM 1816 C CA . PRO A 1 224 ? -20.533 -4.160 5.292 1.00 95.88 224 PRO A CA 1
ATOM 1817 C C . PRO A 1 224 ? -20.477 -4.915 3.959 1.00 95.88 224 PRO A C 1
ATOM 1819 O O . PRO A 1 224 ? -19.520 -5.630 3.665 1.00 95.88 224 PRO A O 1
ATOM 1822 N N . THR A 1 225 ? -21.516 -4.758 3.143 1.00 94.38 225 THR A N 1
ATOM 1823 C CA . THR A 1 225 ? -21.461 -5.199 1.745 1.00 94.38 225 THR A CA 1
ATOM 1824 C C . THR A 1 225 ? -20.597 -4.217 0.964 1.00 94.38 225 THR A C 1
ATOM 1826 O O . THR A 1 225 ? -20.858 -3.016 1.000 1.00 94.38 225 THR A O 1
ATOM 1829 N N . ILE A 1 226 ? -19.573 -4.731 0.288 1.00 94.69 226 ILE A N 1
ATOM 1830 C CA . ILE A 1 226 ? -18.621 -3.948 -0.500 1.00 94.69 226 ILE A CA 1
ATOM 1831 C C . ILE A 1 226 ? -18.836 -4.279 -1.973 1.00 94.69 226 ILE A C 1
ATOM 1833 O O . ILE A 1 226 ? -18.856 -5.452 -2.344 1.00 94.69 226 ILE A O 1
ATOM 1837 N N . ASP A 1 227 ? -19.012 -3.249 -2.798 1.00 91.38 227 ASP A N 1
ATOM 1838 C CA . ASP A 1 227 ? -19.024 -3.403 -4.252 1.00 91.38 227 ASP A CA 1
ATOM 1839 C C . ASP A 1 227 ? -17.594 -3.714 -4.731 1.00 91.38 227 ASP A C 1
ATOM 1841 O O . ASP A 1 227 ? -16.693 -2.916 -4.462 1.00 91.38 227 ASP A O 1
ATOM 1845 N N . PRO A 1 228 ? -17.352 -4.833 -5.440 1.00 90.00 228 PRO A N 1
ATOM 1846 C CA . PRO A 1 228 ? -16.053 -5.147 -6.037 1.00 90.00 228 PRO A CA 1
ATOM 1847 C C . PRO A 1 228 ? -15.465 -4.054 -6.935 1.00 90.00 228 PRO A C 1
ATOM 1849 O O . PRO A 1 228 ? -14.253 -4.019 -7.115 1.00 90.00 228 PRO A O 1
ATOM 1852 N N . ASN A 1 229 ? -16.302 -3.174 -7.493 1.00 88.50 229 ASN A N 1
ATOM 1853 C CA . ASN A 1 229 ? -15.864 -2.065 -8.347 1.00 88.50 229 ASN A CA 1
ATOM 1854 C C . ASN A 1 229 ? -15.619 -0.764 -7.569 1.00 88.50 229 ASN A C 1
ATOM 1856 O O . ASN A 1 229 ? -15.284 0.259 -8.165 1.00 88.50 229 ASN A O 1
ATOM 1860 N N . SER A 1 230 ? -15.819 -0.772 -6.250 1.00 92.62 230 SER A N 1
ATOM 1861 C CA . SER A 1 230 ? -15.518 0.386 -5.414 1.00 92.62 230 SER A CA 1
ATOM 1862 C C . SER A 1 230 ? -14.012 0.571 -5.229 1.00 92.62 230 SER A C 1
ATOM 1864 O O . SER A 1 230 ? -13.226 -0.375 -5.270 1.00 92.62 230 SER A O 1
ATOM 1866 N N . ILE A 1 231 ? -13.611 1.820 -5.003 1.00 94.56 231 ILE A N 1
ATOM 1867 C CA . ILE A 1 231 ? -12.220 2.175 -4.725 1.00 94.56 231 ILE A CA 1
ATOM 1868 C C . ILE A 1 231 ? -11.804 1.545 -3.392 1.00 94.56 231 ILE A C 1
ATOM 1870 O O . ILE A 1 231 ? -12.462 1.762 -2.376 1.00 94.56 231 ILE A O 1
ATOM 1874 N N . SER A 1 232 ? -10.686 0.816 -3.382 1.00 95.62 232 SER A N 1
ATOM 1875 C CA . SER A 1 232 ? -10.098 0.253 -2.159 1.00 95.62 232 SER A CA 1
ATOM 1876 C C . SER A 1 232 ? -8.854 0.999 -1.685 1.00 95.62 232 SER A C 1
ATOM 1878 O O . SER A 1 232 ? -8.604 1.065 -0.483 1.00 95.62 232 SER A O 1
ATOM 1880 N N . THR A 1 233 ? -8.063 1.540 -2.616 1.00 96.50 233 THR A N 1
ATOM 1881 C CA . THR A 1 233 ? -6.708 2.017 -2.325 1.00 96.50 233 THR A CA 1
ATOM 1882 C C . THR A 1 233 ? -6.325 3.175 -3.239 1.00 96.50 233 THR A C 1
ATOM 1884 O O . THR A 1 233 ? -6.577 3.129 -4.441 1.00 96.50 233 THR A O 1
ATOM 1887 N N . PHE A 1 234 ? -5.663 4.185 -2.682 1.00 94.38 234 PHE A N 1
ATOM 1888 C CA . PHE A 1 234 ? -4.877 5.167 -3.420 1.00 94.38 234 PHE A CA 1
ATOM 1889 C C . PHE A 1 234 ? -3.392 4.835 -3.274 1.00 94.38 234 PHE A C 1
ATOM 1891 O O . PHE A 1 234 ? -2.839 4.867 -2.170 1.00 94.38 234 PHE A O 1
ATOM 1898 N N . LEU A 1 235 ? -2.756 4.521 -4.402 1.00 88.56 235 LEU A N 1
ATOM 1899 C CA . LEU A 1 235 ? -1.313 4.346 -4.515 1.00 88.56 235 LEU A CA 1
ATOM 1900 C C . LEU A 1 235 ? -0.737 5.618 -5.129 1.00 88.56 235 LEU A C 1
ATOM 1902 O O . LEU A 1 235 ? -0.936 5.890 -6.310 1.00 88.56 235 LEU A O 1
ATOM 1906 N N . LEU A 1 236 ? -0.072 6.426 -4.307 1.00 84.75 236 LEU A N 1
ATOM 1907 C CA . LEU A 1 236 ? 0.566 7.650 -4.774 1.00 84.75 236 LEU A CA 1
ATOM 1908 C C . LEU A 1 236 ? 1.921 7.286 -5.376 1.00 84.75 236 LEU A C 1
ATOM 1910 O O . LEU A 1 236 ? 2.731 6.646 -4.715 1.00 84.75 236 LEU A O 1
ATOM 1914 N N . THR A 1 237 ? 2.177 7.694 -6.614 1.00 75.25 237 THR A N 1
ATOM 1915 C CA . THR A 1 237 ? 3.461 7.480 -7.291 1.00 75.25 237 THR A CA 1
ATOM 1916 C C . THR A 1 237 ? 4.072 8.821 -7.662 1.00 75.25 237 THR A C 1
ATOM 1918 O O . THR A 1 237 ? 3.367 9.723 -8.104 1.00 75.25 237 THR A O 1
ATOM 1921 N N . SER A 1 238 ? 5.390 8.950 -7.527 1.00 64.94 238 SER A N 1
ATOM 1922 C CA . SER A 1 238 ? 6.138 10.160 -7.894 1.00 64.94 238 SER A CA 1
ATOM 1923 C C . SER A 1 238 ? 6.466 10.258 -9.390 1.00 64.94 238 SER A C 1
ATOM 1925 O O . SER A 1 238 ? 7.281 11.096 -9.773 1.00 64.94 238 SER A O 1
ATOM 1927 N N . GLY A 1 239 ? 5.880 9.393 -10.228 1.00 54.78 239 GLY A N 1
ATOM 1928 C CA . GLY A 1 239 ? 6.088 9.391 -11.676 1.00 54.78 239 GLY A CA 1
ATOM 1929 C C . GLY A 1 239 ? 5.863 10.783 -12.269 1.00 54.78 239 GLY A C 1
ATOM 1930 O O . GLY A 1 239 ? 4.929 11.475 -11.878 1.00 54.78 239 GLY A O 1
ATOM 1931 N N . THR A 1 240 ? 6.783 11.195 -13.148 1.00 42.47 240 THR A N 1
ATOM 1932 C CA . THR A 1 240 ? 6.888 12.514 -13.806 1.00 42.47 240 THR A CA 1
ATOM 1933 C C . THR A 1 240 ? 5.709 13.483 -13.601 1.00 42.47 240 THR A C 1
ATOM 1935 O O . THR A 1 240 ? 4.809 13.568 -14.422 1.00 42.47 240 THR A O 1
ATOM 1938 N N . THR A 1 241 ? 5.806 14.290 -12.534 1.00 42.00 241 THR A N 1
ATOM 1939 C CA . THR A 1 241 ? 5.027 15.517 -12.250 1.00 42.00 241 THR A CA 1
ATOM 1940 C C . THR A 1 241 ? 3.490 15.396 -12.257 1.00 42.00 241 THR A C 1
ATOM 1942 O O . THR A 1 241 ? 2.876 15.447 -13.315 1.00 42.00 241 THR A O 1
ATOM 1945 N N . ASP A 1 242 ? 2.901 15.375 -11.050 1.00 41.69 242 ASP A N 1
ATOM 1946 C CA . ASP A 1 242 ? 1.550 15.869 -10.694 1.00 41.69 242 ASP A CA 1
ATOM 1947 C C . ASP A 1 242 ? 0.445 15.680 -11.760 1.00 41.69 242 ASP A C 1
ATOM 1949 O O . ASP A 1 242 ? -0.038 16.630 -12.367 1.00 41.69 242 ASP A O 1
ATOM 1953 N N . TYR A 1 243 ? -0.012 14.440 -11.960 1.00 51.22 243 TYR A N 1
ATOM 1954 C CA . TYR A 1 243 ? -1.148 14.142 -12.853 1.00 51.22 243 TYR A CA 1
ATOM 1955 C C . TYR A 1 243 ? -2.517 14.512 -12.264 1.00 51.22 243 TYR A C 1
ATOM 1957 O O . TYR A 1 243 ? -3.523 14.497 -12.969 1.00 51.22 243 TYR A O 1
ATOM 1965 N N . HIS A 1 244 ? -2.590 14.843 -10.974 1.00 44.12 244 HIS A N 1
ATOM 1966 C CA . HIS A 1 244 ? -3.829 15.352 -10.401 1.00 44.12 244 HIS A CA 1
ATOM 1967 C C . HIS A 1 244 ? -3.915 16.844 -10.737 1.00 44.12 244 HIS A C 1
ATOM 1969 O O . HIS A 1 244 ? -3.229 17.644 -10.110 1.00 44.12 244 HIS A O 1
ATOM 1975 N N . ASP A 1 245 ? -4.747 17.173 -11.728 1.00 50.78 245 ASP A N 1
ATOM 1976 C CA . ASP A 1 245 ? -5.032 18.512 -12.281 1.00 50.78 245 ASP A CA 1
ATOM 1977 C C . ASP A 1 245 ? -4.249 18.902 -13.559 1.00 50.78 245 ASP A C 1
ATOM 1979 O O . ASP A 1 245 ? -4.444 20.005 -14.074 1.00 50.78 245 ASP A O 1
ATOM 1983 N N . ASP A 1 246 ? -3.450 17.997 -14.145 1.00 63.81 246 ASP A N 1
ATOM 1984 C CA . ASP A 1 246 ? -2.866 18.171 -15.489 1.00 63.81 246 ASP A CA 1
ATOM 1985 C C . ASP A 1 246 ? -3.627 17.328 -16.530 1.00 63.81 246 ASP A C 1
ATOM 1987 O O . ASP A 1 246 ? -3.299 16.173 -16.828 1.00 63.81 246 ASP A O 1
ATOM 1991 N N . GLU A 1 247 ? -4.694 17.914 -17.086 1.00 66.19 247 GLU A N 1
ATOM 1992 C CA . GLU A 1 247 ? -5.507 17.277 -18.131 1.00 66.19 247 GLU A CA 1
ATOM 1993 C C . GLU A 1 247 ? -4.701 16.929 -19.387 1.00 66.19 247 GLU A C 1
ATOM 1995 O O . GLU A 1 247 ? -5.071 15.997 -20.099 1.00 66.19 247 GLU A O 1
ATOM 2000 N N . THR A 1 248 ? -3.624 17.665 -19.677 1.00 71.31 248 THR A N 1
ATOM 2001 C CA . THR A 1 248 ? -2.817 17.441 -20.882 1.00 71.31 248 THR A CA 1
ATOM 2002 C C . THR A 1 248 ? -2.077 16.125 -20.746 1.00 71.31 248 THR A C 1
ATOM 2004 O O . THR A 1 248 ? -2.261 15.227 -21.562 1.00 7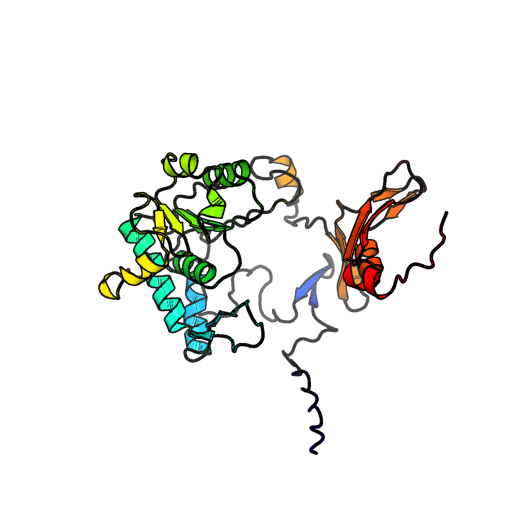1.31 248 THR A O 1
ATOM 2007 N N . LYS A 1 249 ? -1.346 15.955 -19.645 1.00 65.50 249 LYS A N 1
ATOM 2008 C CA . LYS A 1 249 ? -0.614 14.716 -19.377 1.00 65.50 249 LYS A CA 1
ATOM 2009 C C . LYS A 1 249 ? -1.519 13.513 -19.130 1.00 65.50 249 LYS A C 1
ATOM 2011 O O . LYS A 1 249 ? -1.179 12.391 -19.495 1.00 65.50 249 LYS A O 1
ATOM 2016 N N . THR A 1 250 ? -2.698 13.737 -18.547 1.00 66.25 250 THR A N 1
ATOM 2017 C CA . THR A 1 250 ? -3.711 12.679 -18.403 1.00 66.25 250 THR A CA 1
ATOM 2018 C C . THR A 1 250 ? -4.149 12.152 -19.774 1.00 66.25 250 THR A C 1
ATOM 2020 O O . THR A 1 250 ? -4.258 10.942 -19.955 1.00 66.25 250 THR A O 1
ATOM 2023 N N . ARG A 1 251 ? -4.344 13.043 -20.759 1.00 67.88 251 ARG A N 1
ATOM 2024 C CA . ARG A 1 251 ? -4.652 12.662 -22.150 1.00 67.88 251 ARG A CA 1
ATOM 2025 C C . ARG A 1 251 ? -3.453 12.075 -22.895 1.00 67.88 251 ARG A C 1
ATOM 2027 O O . ARG A 1 251 ? -3.654 11.297 -23.811 1.00 67.88 251 ARG A O 1
ATOM 2034 N N . GLU A 1 252 ? -2.227 12.422 -22.517 1.00 72.38 252 GLU A N 1
ATOM 2035 C CA . GLU A 1 252 ? -1.019 11.779 -23.060 1.00 72.38 252 GLU A CA 1
ATOM 2036 C C . GLU A 1 252 ? -0.828 10.350 -22.528 1.00 72.38 252 GLU A C 1
ATOM 2038 O O . GLU A 1 252 ? -0.170 9.547 -23.176 1.00 72.38 252 GLU A O 1
ATOM 2043 N N . THR A 1 253 ? -1.407 10.010 -21.371 1.00 76.38 253 THR A N 1
ATOM 2044 C CA . THR A 1 253 ? -1.267 8.670 -20.773 1.00 76.38 253 THR A CA 1
ATOM 2045 C C . THR A 1 253 ? -2.176 7.638 -21.441 1.00 76.38 253 THR A C 1
ATOM 2047 O O . THR A 1 253 ? -1.796 6.474 -21.536 1.00 76.38 253 THR A O 1
ATOM 2050 N N . ILE A 1 254 ? -3.372 8.038 -21.891 1.00 81.38 254 ILE A N 1
ATOM 2051 C CA . ILE A 1 254 ? -4.322 7.162 -22.591 1.00 81.38 254 ILE A CA 1
ATOM 2052 C C . ILE A 1 254 ? -4.710 7.802 -23.923 1.00 81.38 254 ILE A C 1
ATOM 2054 O O . ILE A 1 254 ? -5.315 8.874 -23.925 1.00 81.38 254 ILE A O 1
ATOM 2058 N N . ASP A 1 255 ? -4.402 7.138 -25.037 1.00 80.75 255 ASP A N 1
ATOM 2059 C CA . ASP A 1 255 ? -4.685 7.665 -26.374 1.00 80.75 255 ASP A CA 1
ATOM 2060 C C . ASP A 1 255 ? -6.154 7.510 -26.818 1.00 80.75 255 ASP A C 1
ATOM 2062 O O . ASP A 1 255 ? -7.004 6.924 -26.141 1.00 80.75 255 ASP A O 1
ATOM 2066 N N . GLU A 1 256 ? -6.468 8.043 -28.004 1.00 83.00 256 GLU A N 1
ATOM 2067 C CA . GLU A 1 256 ? -7.802 7.953 -28.618 1.00 83.00 256 GLU A CA 1
ATOM 2068 C C . GLU A 1 256 ? -8.234 6.507 -28.920 1.00 83.00 256 GLU A C 1
ATOM 2070 O O . GLU A 1 256 ? -9.430 6.229 -29.031 1.00 83.00 256 GLU A O 1
ATOM 2075 N N . ALA A 1 257 ? -7.277 5.580 -29.023 1.00 80.31 257 ALA A N 1
ATOM 2076 C CA . ALA A 1 257 ? -7.509 4.153 -29.203 1.00 80.31 257 ALA A CA 1
ATOM 2077 C C . ALA A 1 257 ? -7.622 3.395 -27.863 1.00 80.31 257 ALA A C 1
ATOM 2079 O O . ALA A 1 257 ? -7.800 2.177 -27.862 1.00 80.31 257 ALA A O 1
ATOM 2080 N N . SER A 1 258 ? -7.628 4.110 -26.729 1.00 78.75 258 SER A N 1
ATOM 2081 C CA . SER A 1 258 ? -7.717 3.569 -25.365 1.00 78.75 258 SER A CA 1
ATOM 2082 C C . SER A 1 258 ? -6.517 2.715 -24.935 1.00 78.75 258 SER A C 1
ATOM 2084 O O . SER A 1 258 ? -6.642 1.898 -24.018 1.00 78.75 258 SER A O 1
ATOM 2086 N N . TRP A 1 259 ? -5.350 2.915 -25.551 1.00 80.31 259 TRP A N 1
ATOM 2087 C CA . TRP A 1 259 ? -4.095 2.327 -25.091 1.00 80.31 259 TRP A CA 1
ATOM 2088 C C . TRP A 1 259 ? -3.475 3.170 -23.985 1.00 80.31 259 TRP A C 1
ATOM 2090 O O . TRP A 1 259 ? -3.433 4.392 -24.075 1.00 80.31 259 TRP A O 1
ATOM 2100 N N . SER A 1 260 ? -2.962 2.506 -22.947 1.00 83.44 260 SER A N 1
ATOM 2101 C CA . SER A 1 260 ? -2.175 3.158 -21.900 1.00 83.44 260 SER A CA 1
ATOM 2102 C C . SER A 1 260 ? -0.705 3.185 -22.307 1.00 83.44 260 SER A C 1
ATOM 2104 O O . SER A 1 260 ? -0.093 2.129 -22.476 1.00 83.44 260 SER A O 1
ATOM 2106 N N . HIS A 1 261 ? -0.119 4.374 -22.399 1.00 84.81 261 HIS A N 1
ATOM 2107 C CA . HIS A 1 261 ? 1.310 4.550 -22.626 1.00 84.81 261 HIS A CA 1
ATOM 2108 C C . HIS A 1 261 ? 2.072 4.291 -21.325 1.00 84.81 261 HIS A C 1
ATOM 2110 O O . HIS A 1 261 ? 1.934 5.033 -20.355 1.00 84.81 261 HIS A O 1
ATOM 2116 N N . THR A 1 262 ? 2.855 3.211 -21.287 1.00 85.62 262 THR A N 1
ATOM 2117 C CA . THR A 1 262 ? 3.695 2.872 -20.124 1.00 85.62 262 THR A CA 1
ATOM 2118 C C . THR A 1 262 ? 4.944 3.743 -20.028 1.00 85.62 262 THR A C 1
ATOM 2120 O O . THR A 1 262 ? 5.579 3.776 -18.983 1.00 85.62 262 THR A O 1
ATOM 2123 N N . ASP A 1 263 ? 5.295 4.433 -21.119 1.00 84.56 263 ASP A N 1
ATOM 2124 C CA . ASP A 1 263 ? 6.578 5.105 -21.335 1.00 84.56 263 ASP A CA 1
ATOM 2125 C C . ASP A 1 263 ? 7.798 4.169 -21.287 1.00 84.56 263 ASP A C 1
ATOM 2127 O O . ASP A 1 263 ? 8.930 4.654 -21.288 1.00 84.56 263 ASP A O 1
ATOM 2131 N N . ASP A 1 264 ? 7.596 2.850 -21.328 1.00 87.56 264 ASP A N 1
ATOM 2132 C CA . ASP A 1 264 ? 8.662 1.847 -21.369 1.00 87.56 264 ASP A CA 1
ATOM 2133 C C . ASP A 1 264 ? 8.940 1.400 -22.807 1.00 87.56 264 ASP A C 1
ATOM 2135 O O . ASP A 1 264 ? 8.027 1.133 -23.592 1.00 87.56 264 ASP A O 1
ATOM 2139 N N . VAL A 1 265 ? 10.220 1.278 -23.151 1.00 87.81 265 VAL A N 1
ATOM 2140 C CA . VAL A 1 265 ? 10.677 0.745 -24.434 1.00 87.81 265 VAL A CA 1
ATOM 2141 C C . VAL A 1 265 ? 10.993 -0.732 -24.258 1.00 87.81 265 VAL A C 1
ATOM 2143 O O . VAL A 1 265 ? 11.737 -1.117 -23.357 1.00 87.81 265 VAL A O 1
ATOM 2146 N N . GLY A 1 266 ? 10.462 -1.569 -25.144 1.00 89.25 266 GLY A N 1
ATOM 2147 C CA . GLY A 1 266 ? 10.762 -2.994 -25.167 1.00 89.25 266 GLY A CA 1
ATOM 2148 C C . GLY A 1 266 ? 10.835 -3.549 -26.582 1.00 89.25 266 GLY A C 1
ATOM 2149 O O . GLY A 1 266 ? 10.341 -2.942 -27.533 1.00 89.25 266 GLY A O 1
ATOM 2150 N N . GLU A 1 267 ? 11.448 -4.719 -26.712 1.00 88.12 267 GLU A N 1
ATOM 2151 C CA . GLU A 1 267 ? 11.513 -5.480 -27.955 1.00 88.12 267 GLU A CA 1
ATOM 2152 C C . GLU A 1 267 ? 10.862 -6.855 -27.795 1.00 88.12 267 GLU A C 1
ATOM 2154 O O . GLU A 1 267 ? 11.003 -7.530 -26.771 1.00 88.12 267 GLU A O 1
ATOM 2159 N N . TRP A 1 268 ? 10.135 -7.281 -28.827 1.00 84.88 268 TRP A N 1
ATOM 2160 C CA . TRP A 1 268 ? 9.633 -8.645 -28.914 1.00 84.88 268 TRP A CA 1
ATOM 2161 C C . TRP A 1 268 ? 10.750 -9.567 -29.386 1.00 84.88 268 TRP A C 1
ATOM 2163 O O . TRP A 1 268 ? 11.303 -9.404 -30.475 1.00 84.88 268 TRP A O 1
ATOM 2173 N N . THR A 1 269 ? 11.063 -10.566 -28.575 1.00 83.69 269 THR A N 1
ATOM 2174 C CA . THR A 1 269 ? 12.048 -11.591 -28.906 1.00 83.69 269 THR A CA 1
ATOM 2175 C C . THR A 1 269 ? 11.492 -12.575 -29.940 1.00 83.69 269 THR A C 1
ATOM 2177 O O . THR A 1 269 ? 10.282 -12.706 -30.147 1.00 83.69 269 THR A O 1
ATOM 2180 N N . VAL A 1 270 ? 12.380 -13.353 -30.565 1.00 81.88 270 VAL A N 1
ATOM 2181 C CA . VAL A 1 270 ? 11.996 -14.378 -31.555 1.00 81.88 270 VAL A CA 1
ATOM 2182 C C . VAL A 1 270 ? 11.092 -15.480 -30.988 1.00 81.88 270 VAL A C 1
ATOM 2184 O O . VAL A 1 270 ? 10.362 -16.111 -31.747 1.00 81.88 270 VAL A O 1
ATOM 2187 N N . ASN A 1 271 ? 11.122 -15.721 -29.673 1.00 76.94 271 ASN A N 1
ATOM 2188 C CA . ASN A 1 271 ? 10.224 -16.653 -28.984 1.00 76.94 271 ASN A CA 1
ATOM 2189 C C . ASN A 1 271 ? 8.946 -15.978 -28.449 1.00 76.94 271 ASN A C 1
ATOM 2191 O O . ASN A 1 271 ? 8.136 -16.636 -27.801 1.00 76.94 271 ASN A O 1
ATOM 2195 N N . GLY A 1 272 ? 8.725 -14.694 -28.749 1.00 73.19 272 GLY A N 1
ATOM 2196 C CA . GLY A 1 272 ? 7.496 -13.977 -28.412 1.00 73.19 272 GLY A CA 1
ATOM 2197 C C . GLY A 1 272 ? 7.407 -13.521 -26.955 1.00 73.19 272 GLY A C 1
ATOM 2198 O O . GLY A 1 272 ? 6.304 -13.305 -26.450 1.00 73.19 272 GLY A O 1
ATOM 2199 N N . THR A 1 273 ? 8.537 -13.387 -26.262 1.00 79.50 273 THR A N 1
ATOM 2200 C CA . THR A 1 273 ? 8.615 -12.719 -24.955 1.00 79.50 273 THR A CA 1
ATOM 2201 C C . THR A 1 273 ? 8.904 -11.226 -25.141 1.00 79.50 273 THR A C 1
ATOM 2203 O O . THR A 1 273 ? 9.519 -10.829 -26.128 1.00 79.50 273 THR A O 1
ATOM 2206 N N . LEU A 1 274 ? 8.430 -10.383 -24.216 1.00 83.38 274 LEU A N 1
ATOM 2207 C CA . LEU A 1 274 ? 8.767 -8.957 -24.206 1.00 83.38 274 LEU A CA 1
ATOM 2208 C C . LEU A 1 274 ? 10.033 -8.757 -23.377 1.00 83.38 274 LEU A C 1
ATOM 2210 O O . LEU A 1 274 ? 10.054 -9.110 -22.196 1.00 83.38 274 LEU A O 1
ATOM 2214 N N . GLN A 1 275 ? 11.066 -8.186 -23.981 1.00 84.69 275 GLN A N 1
ATOM 2215 C CA . GLN A 1 275 ? 12.272 -7.759 -23.288 1.00 84.69 275 GLN A CA 1
ATOM 2216 C C . GLN A 1 275 ? 12.220 -6.244 -23.087 1.00 84.69 275 GLN A C 1
ATOM 2218 O O . GLN A 1 275 ? 12.131 -5.499 -24.059 1.00 84.69 275 GLN A O 1
ATOM 2223 N N . LEU A 1 276 ? 12.267 -5.792 -21.832 1.00 87.06 276 LEU A N 1
ATOM 2224 C CA . LEU A 1 276 ? 12.352 -4.367 -21.506 1.00 87.06 276 LEU A CA 1
ATOM 2225 C C . LEU A 1 276 ? 13.767 -3.852 -21.786 1.00 87.06 276 LEU A C 1
ATOM 2227 O O . LEU A 1 276 ? 14.747 -4.547 -21.508 1.00 87.06 276 LEU A O 1
ATOM 2231 N N . ILE A 1 277 ? 13.853 -2.653 -22.355 1.00 83.25 277 ILE A N 1
ATOM 2232 C CA . ILE A 1 277 ? 15.106 -2.002 -22.740 1.00 83.25 277 ILE A CA 1
ATOM 2233 C C . ILE A 1 277 ? 15.421 -0.860 -21.772 1.00 83.25 277 ILE A C 1
ATOM 2235 O O . ILE A 1 277 ? 16.485 -0.879 -21.164 1.00 83.25 277 ILE A O 1
ATOM 2239 N N . ASP A 1 278 ? 14.524 0.122 -21.650 1.00 80.81 278 ASP A N 1
ATOM 2240 C CA . ASP A 1 278 ? 14.666 1.285 -20.759 1.00 80.81 278 ASP A CA 1
ATOM 2241 C C . ASP A 1 278 ? 13.339 2.073 -20.715 1.00 80.81 278 ASP A C 1
ATOM 2243 O O . ASP A 1 278 ? 12.424 1.807 -21.503 1.00 80.81 278 ASP A O 1
ATOM 2247 N N . CYS A 1 279 ? 13.245 3.092 -19.865 1.00 83.12 279 CYS A N 1
ATOM 2248 C CA . CYS A 1 279 ? 12.194 4.097 -19.928 1.00 83.12 279 CYS A CA 1
ATOM 2249 C C . CYS A 1 279 ? 12.493 5.114 -21.042 1.00 83.12 279 CYS A C 1
ATOM 2251 O O . CYS A 1 279 ? 13.557 5.733 -21.098 1.00 83.12 279 CYS A O 1
ATOM 2253 N N . SER A 1 280 ? 11.518 5.369 -21.915 1.00 82.31 280 SER A N 1
ATOM 2254 C CA . SER A 1 280 ? 11.617 6.345 -23.012 1.00 82.31 280 SER A CA 1
ATOM 2255 C C . SER A 1 280 ? 12.003 7.753 -22.544 1.00 82.31 280 SER A C 1
ATOM 2257 O O . SER A 1 280 ? 12.654 8.490 -23.282 1.00 82.31 280 SER A O 1
ATOM 2259 N N . LYS A 1 281 ? 11.641 8.113 -21.306 1.00 77.12 281 LYS A N 1
ATOM 2260 C CA . LYS A 1 281 ? 11.975 9.397 -20.671 1.00 77.12 281 LYS A CA 1
ATOM 2261 C C . LYS A 1 281 ? 13.411 9.455 -20.139 1.00 77.12 281 LYS A C 1
ATOM 2263 O O . LYS A 1 281 ? 13.905 10.553 -19.897 1.00 77.12 281 LYS A O 1
ATOM 2268 N N . HIS A 1 282 ? 14.062 8.310 -19.941 1.00 80.06 282 HIS A N 1
ATOM 2269 C CA . HIS A 1 282 ? 15.437 8.206 -19.445 1.00 80.06 282 HIS A CA 1
ATOM 2270 C C . HIS A 1 282 ? 16.459 8.009 -20.572 1.00 80.06 282 HIS A C 1
ATOM 2272 O O . HIS A 1 282 ? 17.625 8.361 -20.404 1.00 80.06 282 HIS A O 1
ATOM 2278 N N . ILE A 1 283 ? 16.033 7.532 -21.746 1.00 83.94 283 ILE A N 1
ATOM 2279 C CA . ILE A 1 283 ? 16.897 7.458 -22.928 1.00 83.94 283 ILE A CA 1
ATOM 2280 C C . ILE A 1 283 ? 17.258 8.872 -23.395 1.00 83.94 283 ILE A C 1
ATOM 2282 O O . ILE A 1 283 ? 16.392 9.698 -23.687 1.00 83.94 283 ILE A O 1
ATOM 2286 N N . PHE A 1 284 ? 18.551 9.133 -23.564 1.00 85.94 284 PHE A N 1
ATOM 2287 C CA . PHE A 1 284 ? 19.043 10.399 -24.104 1.00 85.94 284 PHE A CA 1
ATOM 2288 C C . PHE A 1 284 ? 19.939 10.183 -25.322 1.00 85.94 284 PHE A C 1
ATOM 2290 O O . PHE A 1 284 ? 20.489 9.108 -25.557 1.00 85.94 284 PHE A O 1
ATOM 2297 N N . LYS A 1 285 ? 20.077 11.232 -26.132 1.00 89.81 285 LYS A N 1
ATOM 2298 C CA . LYS A 1 285 ? 20.859 11.224 -27.370 1.00 89.81 285 LYS A CA 1
ATOM 2299 C C . LYS A 1 285 ? 22.109 12.071 -27.198 1.00 89.81 285 LYS A C 1
ATOM 2301 O O . LYS A 1 285 ? 21.986 13.210 -26.767 1.00 89.81 285 LYS A O 1
ATOM 2306 N N . LEU A 1 286 ? 23.270 11.549 -27.580 1.00 90.50 286 LEU A N 1
ATOM 2307 C CA . LEU A 1 286 ? 24.548 12.270 -27.587 1.00 90.50 286 LEU A CA 1
ATOM 2308 C C . LEU A 1 286 ? 24.749 13.068 -28.889 1.00 90.50 286 LEU A C 1
ATOM 2310 O O . LEU A 1 286 ? 24.019 12.885 -29.869 1.00 90.50 286 LEU A O 1
ATOM 2314 N N . ASN A 1 287 ? 25.758 13.943 -28.934 1.00 89.62 287 ASN A N 1
ATOM 2315 C CA . ASN A 1 287 ? 25.948 14.875 -30.057 1.00 89.62 287 ASN A CA 1
ATOM 2316 C C . ASN A 1 287 ? 26.225 14.196 -31.411 1.00 89.62 287 ASN A C 1
ATOM 2318 O O . ASN A 1 287 ? 25.856 14.725 -32.461 1.00 89.62 287 ASN A O 1
ATOM 2322 N N . GLN A 1 288 ? 26.817 13.004 -31.390 1.00 88.44 288 GLN A N 1
ATOM 2323 C CA . GLN A 1 288 ? 27.108 12.181 -32.559 1.00 88.44 288 GLN A CA 1
ATOM 2324 C C . GLN A 1 288 ? 25.864 11.485 -33.118 1.00 88.44 288 GLN A C 1
ATOM 2326 O O . GLN A 1 288 ? 25.915 10.892 -34.190 1.00 88.44 288 GLN A O 1
ATOM 2331 N N . GLY A 1 289 ? 24.744 11.563 -32.400 1.00 84.12 289 GLY A N 1
ATOM 2332 C CA . GLY A 1 289 ? 23.469 11.010 -32.818 1.00 84.12 289 GLY A CA 1
ATOM 2333 C C . GLY A 1 289 ? 23.115 9.651 -32.219 1.00 84.12 289 GLY A C 1
ATOM 2334 O O . GLY A 1 289 ? 22.009 9.177 -32.472 1.00 84.12 289 GLY A O 1
ATOM 2335 N N . GLU A 1 290 ? 24.006 9.068 -31.418 1.00 86.62 290 GLU A N 1
ATOM 2336 C CA . GLU A 1 290 ? 23.792 7.796 -30.725 1.00 86.62 290 GLU A CA 1
ATOM 2337 C C . GLU A 1 290 ? 22.864 7.967 -29.519 1.00 86.62 290 GLU A C 1
ATOM 2339 O O . GLU A 1 290 ? 22.974 8.945 -28.773 1.00 86.62 290 GLU A O 1
ATOM 2344 N N . TYR A 1 291 ? 21.964 7.004 -29.331 1.00 87.81 291 TYR A N 1
ATOM 2345 C CA . TYR A 1 291 ? 21.061 6.942 -28.184 1.00 87.81 291 TYR A CA 1
ATOM 2346 C C . TYR A 1 291 ? 21.660 6.065 -27.089 1.00 87.81 291 TYR A C 1
ATOM 2348 O O . TYR A 1 291 ? 22.225 5.008 -27.368 1.00 87.81 291 TYR A O 1
ATOM 2356 N N . ILE A 1 292 ? 21.520 6.507 -25.845 1.00 88.50 292 ILE A N 1
ATOM 2357 C CA . ILE A 1 292 ? 22.013 5.819 -24.661 1.00 88.50 292 ILE A CA 1
ATOM 2358 C C . ILE A 1 292 ? 20.830 5.459 -23.770 1.00 88.50 292 ILE A C 1
ATOM 2360 O O . ILE A 1 292 ? 20.031 6.326 -23.426 1.00 88.50 292 ILE A O 1
ATOM 2364 N N . ALA A 1 293 ? 20.768 4.182 -23.400 1.00 89.56 293 ALA A N 1
ATOM 2365 C CA . ALA A 1 293 ? 19.894 3.628 -22.373 1.00 89.56 293 ALA A CA 1
ATOM 2366 C C . ALA A 1 293 ? 20.685 3.550 -21.048 1.00 89.56 293 ALA A C 1
ATOM 2368 O O . ALA A 1 293 ? 21.507 2.634 -20.895 1.00 89.56 293 ALA A O 1
ATOM 2369 N N . PRO A 1 294 ? 20.576 4.551 -20.151 1.00 88.62 294 PRO A N 1
ATOM 2370 C CA . PRO A 1 294 ? 21.380 4.598 -18.934 1.00 88.62 294 PRO A CA 1
ATOM 2371 C C . PRO A 1 294 ? 21.097 3.426 -17.994 1.00 88.62 294 PRO A C 1
ATOM 2373 O O . PRO A 1 294 ? 22.063 2.863 -17.484 1.00 88.62 294 PRO A O 1
ATOM 2376 N N . GLU A 1 295 ? 19.841 2.996 -17.824 1.00 85.19 295 GLU A N 1
ATOM 2377 C CA . GLU A 1 295 ? 19.495 1.918 -16.881 1.00 85.19 295 GLU A CA 1
ATOM 2378 C C . GLU A 1 295 ? 20.184 0.606 -17.278 1.00 85.19 295 GLU A C 1
ATOM 2380 O O . GLU A 1 295 ? 20.797 -0.073 -16.451 1.00 85.19 295 GLU A O 1
ATOM 2385 N N . HIS A 1 296 ? 20.209 0.304 -18.580 1.00 86.06 296 HIS A N 1
ATOM 2386 C CA . HIS A 1 296 ? 20.927 -0.858 -19.098 1.00 86.06 296 HIS A CA 1
ATOM 2387 C C . HIS A 1 296 ? 22.433 -0.802 -18.793 1.00 86.06 296 HIS A C 1
ATOM 2389 O O . HIS A 1 296 ? 23.041 -1.803 -18.404 1.00 86.06 296 HIS A O 1
ATOM 2395 N N . LEU A 1 297 ? 23.064 0.363 -18.974 1.00 90.12 297 LEU A N 1
ATOM 2396 C CA . LEU A 1 297 ? 24.487 0.531 -18.678 1.00 90.12 297 LEU A CA 1
ATOM 2397 C C . LEU A 1 297 ? 24.762 0.426 -17.175 1.00 90.12 297 LEU A C 1
ATOM 2399 O O . LEU A 1 297 ? 25.725 -0.234 -16.778 1.00 90.12 297 LEU A O 1
ATOM 2403 N N . GLU A 1 298 ? 23.932 1.054 -16.345 1.00 93.81 298 GLU A N 1
ATOM 2404 C CA . GLU A 1 298 ? 24.016 0.990 -14.886 1.00 93.81 298 GLU A CA 1
ATOM 2405 C C . GLU A 1 298 ? 23.961 -0.461 -14.401 1.00 93.81 298 GLU A C 1
ATOM 2407 O O . GLU A 1 298 ? 24.859 -0.888 -13.668 1.00 93.81 298 GLU A O 1
ATOM 2412 N N . ASP A 1 299 ? 23.005 -1.248 -14.899 1.00 89.94 299 ASP A N 1
ATOM 2413 C CA . ASP A 1 299 ? 22.876 -2.678 -14.609 1.00 89.94 299 ASP A CA 1
ATOM 2414 C C . ASP A 1 299 ? 24.131 -3.465 -14.999 1.00 89.94 299 ASP A C 1
ATOM 2416 O O . ASP A 1 299 ? 24.641 -4.283 -14.222 1.00 89.94 299 ASP A O 1
ATOM 2420 N N . VAL A 1 300 ? 24.701 -3.202 -16.180 1.00 92.06 300 VAL A N 1
ATOM 2421 C CA . VAL A 1 300 ? 25.959 -3.831 -16.608 1.00 92.06 300 VAL A CA 1
ATOM 2422 C C . VAL A 1 300 ? 27.093 -3.489 -15.638 1.00 92.06 300 VAL A C 1
ATOM 2424 O O . VAL A 1 300 ? 27.803 -4.393 -15.184 1.00 92.06 300 VAL A O 1
ATOM 2427 N N . TYR A 1 301 ? 27.261 -2.220 -15.263 1.00 93.44 301 TYR A N 1
ATOM 2428 C CA . TYR A 1 301 ? 28.340 -1.801 -14.365 1.00 93.44 301 TYR A CA 1
ATOM 2429 C C . TYR A 1 301 ? 28.148 -2.269 -12.917 1.00 93.44 301 TYR A C 1
ATOM 2431 O O . TYR A 1 301 ? 29.146 -2.548 -12.244 1.00 93.44 301 TYR A O 1
ATOM 2439 N N . LEU A 1 302 ? 26.910 -2.444 -12.445 1.00 93.50 302 LEU A N 1
ATOM 2440 C CA . LEU A 1 302 ? 26.604 -2.997 -11.119 1.00 93.50 30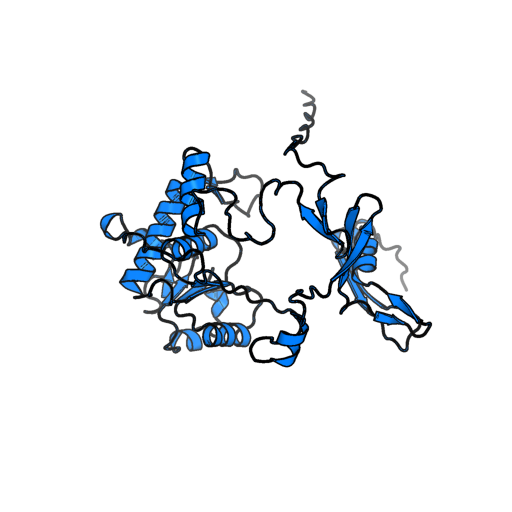2 LEU A CA 1
ATOM 2441 C C . LEU A 1 302 ? 27.080 -4.448 -10.937 1.00 93.50 302 LEU A C 1
ATOM 2443 O O . LEU A 1 302 ? 27.269 -4.895 -9.805 1.00 93.50 302 LEU A O 1
ATOM 2447 N N . HIS A 1 303 ? 27.387 -5.176 -12.017 1.00 92.44 303 HIS A N 1
ATOM 2448 C CA . HIS A 1 303 ? 28.060 -6.479 -11.924 1.00 92.44 303 HIS A CA 1
ATOM 2449 C C . HIS A 1 303 ? 29.501 -6.379 -11.381 1.00 92.44 303 HIS A C 1
ATOM 2451 O O . HIS A 1 303 ? 30.093 -7.383 -10.961 1.00 92.44 303 HIS A O 1
ATOM 2457 N N . SER A 1 304 ? 30.092 -5.181 -11.372 1.00 93.94 304 SER A N 1
ATOM 2458 C CA . SER A 1 304 ? 31.397 -4.929 -10.768 1.00 93.94 304 SER A CA 1
ATOM 2459 C C . SER A 1 304 ? 31.317 -4.968 -9.244 1.00 93.94 304 SER A C 1
ATOM 2461 O O . SER A 1 304 ? 30.656 -4.151 -8.613 1.00 93.94 304 SER A O 1
ATOM 2463 N N . ARG A 1 305 ? 32.119 -5.834 -8.612 1.00 93.38 305 ARG A N 1
ATOM 2464 C CA . ARG A 1 305 ? 32.230 -5.913 -7.137 1.00 93.38 305 ARG A CA 1
ATOM 2465 C C . ARG A 1 305 ? 32.745 -4.628 -6.477 1.00 93.38 305 ARG A C 1
ATOM 2467 O O . ARG A 1 305 ? 32.675 -4.501 -5.259 1.00 93.38 305 ARG A O 1
ATOM 2474 N N . TRP A 1 306 ? 33.306 -3.715 -7.267 1.00 94.19 306 TRP A N 1
ATOM 2475 C CA . TRP A 1 306 ? 33.846 -2.437 -6.806 1.00 94.19 306 TRP A CA 1
ATOM 2476 C C . TRP A 1 306 ? 32.786 -1.345 -6.695 1.00 94.19 306 TRP A C 1
ATOM 2478 O O . TRP A 1 306 ? 33.050 -0.325 -6.064 1.00 94.19 306 TRP A O 1
ATOM 2488 N N . ILE A 1 307 ? 31.618 -1.539 -7.304 1.00 95.38 307 ILE A N 1
ATOM 2489 C CA . ILE A 1 307 ? 30.555 -0.543 -7.388 1.00 95.38 307 ILE A CA 1
ATOM 2490 C C . ILE A 1 307 ? 29.428 -0.974 -6.450 1.00 95.38 307 ILE A C 1
ATOM 2492 O O . ILE A 1 307 ? 29.017 -2.129 -6.446 1.00 95.38 307 ILE A O 1
ATOM 2496 N N . SER A 1 308 ? 28.972 -0.051 -5.606 1.00 94.56 308 SER A N 1
ATOM 2497 C CA . SER A 1 308 ? 27.789 -0.231 -4.759 1.00 94.56 308 SER A CA 1
ATOM 2498 C C . SER A 1 308 ? 26.552 0.368 -5.415 1.00 94.56 308 SER A C 1
ATOM 2500 O O . SER A 1 308 ? 25.477 -0.214 -5.328 1.00 94.56 308 SER A O 1
ATOM 2502 N N . GLN A 1 309 ? 26.699 1.549 -6.016 1.00 95.50 309 GLN A N 1
ATOM 2503 C CA . GLN A 1 309 ? 25.666 2.241 -6.783 1.00 95.50 309 GLN A CA 1
ATOM 2504 C C . GLN A 1 309 ? 26.346 3.001 -7.919 1.00 95.50 309 GLN A C 1
ATOM 2506 O O . GLN A 1 309 ? 27.494 3.437 -7.783 1.00 95.50 309 GLN A O 1
ATOM 2511 N N . ILE A 1 310 ? 25.639 3.175 -9.022 1.00 96.56 310 ILE A N 1
ATOM 2512 C CA . ILE A 1 310 ? 26.066 3.993 -10.148 1.00 96.56 310 ILE A CA 1
ATOM 2513 C C . ILE A 1 310 ? 24.840 4.731 -10.678 1.00 96.56 310 ILE A C 1
ATOM 2515 O O . ILE A 1 310 ? 23.744 4.187 -10.640 1.00 96.56 310 ILE A O 1
ATOM 2519 N N . PHE A 1 311 ? 25.044 5.968 -11.108 1.00 95.38 311 PHE A N 1
ATOM 2520 C CA . PHE A 1 311 ? 24.067 6.770 -11.828 1.00 95.38 311 PHE A CA 1
ATOM 2521 C C . PHE A 1 311 ? 24.754 7.336 -13.067 1.00 95.38 311 PHE A C 1
ATOM 2523 O O . PHE A 1 311 ? 25.808 7.967 -12.934 1.00 95.38 311 PHE A O 1
ATOM 2530 N N . ILE A 1 312 ? 24.211 7.074 -14.248 1.00 94.06 312 ILE A N 1
ATOM 2531 C CA . ILE A 1 312 ? 24.750 7.479 -15.543 1.00 94.06 312 ILE A CA 1
ATOM 2532 C C . ILE A 1 312 ? 23.881 8.589 -16.108 1.00 94.06 312 ILE A C 1
ATOM 2534 O O . ILE A 1 312 ? 22.663 8.480 -16.172 1.00 94.06 312 ILE A O 1
ATOM 2538 N N . ASP A 1 313 ? 24.539 9.646 -16.567 1.00 93.31 313 ASP A N 1
ATOM 2539 C CA . ASP A 1 313 ? 23.879 10.780 -17.198 1.00 93.31 313 ASP A CA 1
ATOM 2540 C C . ASP A 1 313 ? 24.669 11.241 -18.427 1.00 93.31 313 ASP A C 1
ATOM 2542 O O . ASP A 1 313 ? 25.860 10.942 -18.599 1.00 93.31 313 ASP A O 1
ATOM 2546 N N . GLY A 1 314 ? 24.011 11.981 -19.307 1.00 90.19 314 GLY A N 1
ATOM 2547 C CA . GLY A 1 314 ? 24.615 12.508 -20.516 1.00 90.19 314 GLY A CA 1
ATOM 2548 C C . GLY A 1 314 ? 23.885 13.732 -21.042 1.00 90.19 314 GLY A C 1
ATOM 2549 O O . GLY A 1 314 ? 22.684 13.909 -20.872 1.00 90.19 314 GLY A O 1
ATOM 2550 N N . CYS A 1 315 ? 24.637 14.595 -21.720 1.00 87.69 315 CYS A N 1
ATOM 2551 C CA . CYS A 1 315 ? 24.100 15.794 -22.349 1.00 87.69 315 CYS A CA 1
ATOM 2552 C C . CYS A 1 315 ? 24.135 15.647 -23.870 1.00 87.69 315 CYS A C 1
ATOM 2554 O O . CYS A 1 315 ? 25.126 15.182 -24.433 1.00 87.69 315 CYS A O 1
ATOM 2556 N N . SER A 1 316 ? 23.098 16.130 -24.555 1.00 87.62 316 SER A N 1
ATOM 2557 C CA . SER A 1 316 ? 22.999 16.036 -26.015 1.00 87.62 316 SER A CA 1
ATOM 2558 C C . SER A 1 316 ? 24.020 16.863 -26.788 1.00 87.62 316 SER A C 1
ATOM 2560 O O . SER A 1 316 ? 24.158 16.703 -27.998 1.00 87.62 316 SER A O 1
ATOM 2562 N N . THR A 1 317 ? 24.729 17.767 -26.113 1.00 88.44 317 THR A N 1
ATOM 2563 C CA . THR A 1 317 ? 25.841 18.531 -26.694 1.00 88.44 317 THR A CA 1
ATOM 2564 C C . THR A 1 317 ? 27.177 17.809 -26.583 1.00 88.44 317 THR A C 1
ATOM 2566 O O . THR A 1 317 ? 28.116 18.162 -27.296 1.00 88.44 317 THR A O 1
ATOM 2569 N N . GLU A 1 318 ? 27.263 16.783 -25.740 1.00 92.62 318 GLU A N 1
ATOM 2570 C CA . GLU A 1 318 ? 28.496 16.063 -25.449 1.00 92.62 318 GLU A CA 1
ATOM 2571 C C . GLU A 1 318 ? 28.559 14.735 -26.202 1.00 92.62 318 GLU A C 1
ATOM 2573 O O . GLU A 1 318 ? 27.538 14.138 -26.547 1.00 92.62 318 GLU A O 1
ATOM 2578 N N . ALA A 1 319 ? 29.783 14.278 -26.472 1.00 91.06 319 ALA A N 1
ATOM 2579 C CA . ALA A 1 319 ? 30.020 13.021 -27.183 1.00 91.06 319 ALA A CA 1
ATOM 2580 C C . ALA A 1 319 ? 30.105 11.800 -26.250 1.00 91.06 319 ALA A C 1
ATOM 2582 O O . ALA A 1 319 ? 30.178 10.658 -26.706 1.00 91.06 319 ALA A O 1
ATOM 2583 N N . THR A 1 320 ? 30.145 12.039 -24.938 1.00 91.75 320 THR A N 1
ATOM 2584 C CA . THR A 1 320 ? 30.416 11.035 -23.907 1.00 91.75 320 THR A CA 1
ATOM 2585 C C . THR A 1 320 ? 29.450 11.172 -22.743 1.00 91.75 320 THR A C 1
ATOM 2587 O O . THR A 1 320 ? 29.032 12.279 -22.407 1.00 91.75 320 THR A O 1
ATOM 2590 N N . VAL A 1 321 ? 29.171 10.051 -22.086 1.00 94.00 321 VAL A N 1
ATOM 2591 C CA . VAL A 1 321 ? 28.424 10.014 -20.825 1.00 94.00 321 VAL A CA 1
ATOM 2592 C C . VAL A 1 321 ? 29.329 10.293 -19.630 1.00 94.00 321 VAL A C 1
ATOM 2594 O O . VAL A 1 321 ? 30.549 10.114 -19.694 1.00 94.00 321 VAL A O 1
ATOM 2597 N N . VAL A 1 322 ? 28.713 10.686 -18.523 1.00 95.00 322 VAL A N 1
ATOM 2598 C CA . VAL A 1 322 ? 29.341 10.785 -17.206 1.00 95.00 322 VAL A CA 1
ATOM 2599 C C . VAL A 1 322 ? 28.626 9.855 -16.233 1.00 95.00 322 VAL A C 1
ATOM 2601 O O . VAL A 1 322 ? 27.484 9.465 -16.455 1.00 95.00 322 VAL A O 1
ATOM 2604 N N . ALA A 1 323 ? 29.306 9.478 -15.152 1.00 96.06 323 ALA A N 1
ATOM 2605 C CA . ALA A 1 323 ? 28.717 8.635 -14.124 1.00 96.06 323 ALA A CA 1
ATOM 2606 C C . ALA A 1 323 ? 29.086 9.123 -12.723 1.00 96.06 323 ALA A C 1
ATOM 2608 O O . ALA A 1 323 ? 30.237 9.480 -12.456 1.00 96.06 323 ALA A O 1
ATOM 2609 N N . ILE A 1 324 ? 28.118 9.079 -11.813 1.00 97.19 324 ILE A N 1
ATOM 2610 C CA . ILE A 1 324 ? 28.328 9.199 -10.373 1.00 97.19 324 ILE A CA 1
ATOM 2611 C C . ILE A 1 324 ? 28.403 7.781 -9.819 1.00 97.19 324 ILE A C 1
ATOM 2613 O O . ILE A 1 324 ? 27.435 7.029 -9.882 1.00 97.19 324 ILE A O 1
ATOM 2617 N N . VAL A 1 325 ? 29.560 7.406 -9.279 1.00 96.38 325 VAL A N 1
ATOM 2618 C CA . VAL A 1 325 ? 29.805 6.055 -8.760 1.00 96.38 325 VAL A CA 1
ATOM 2619 C C . VAL A 1 325 ? 29.968 6.114 -7.249 1.00 96.38 325 VAL A C 1
ATOM 2621 O O . VAL A 1 325 ? 30.846 6.814 -6.745 1.00 96.38 325 VAL A O 1
ATOM 2624 N N . VAL A 1 326 ? 29.166 5.330 -6.529 1.00 96.88 326 VAL A N 1
ATOM 2625 C CA . VAL A 1 326 ? 29.361 5.035 -5.105 1.00 96.88 326 VAL A CA 1
ATOM 2626 C C . VAL A 1 326 ? 30.130 3.718 -5.007 1.00 96.88 326 VAL A C 1
ATOM 2628 O O . VAL A 1 326 ? 29.576 2.663 -5.336 1.00 96.88 326 VAL A O 1
ATOM 2631 N N . PRO A 1 327 ? 31.405 3.724 -4.579 1.00 95.19 327 PRO A N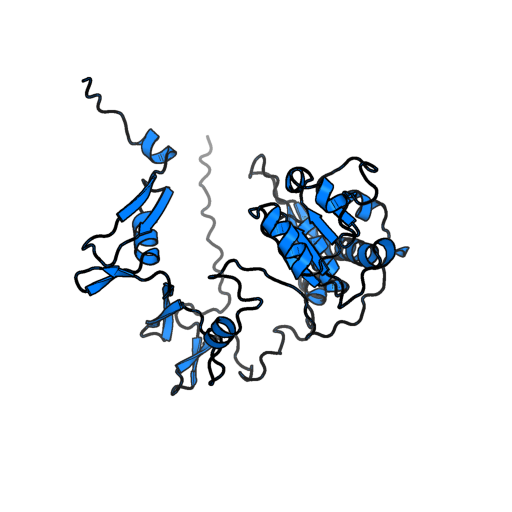 1
ATOM 2632 C CA . PRO A 1 327 ? 32.187 2.499 -4.482 1.00 95.19 327 PRO A CA 1
ATOM 2633 C C . PRO A 1 327 ? 31.662 1.559 -3.391 1.00 95.19 327 PRO A C 1
ATOM 2635 O O . PRO A 1 327 ? 31.150 1.999 -2.363 1.00 95.19 327 PRO A O 1
ATOM 2638 N N . ASN A 1 328 ? 31.856 0.253 -3.574 1.00 94.56 328 ASN A N 1
ATOM 2639 C CA . ASN A 1 328 ? 31.641 -0.739 -2.525 1.00 94.56 328 ASN A CA 1
ATOM 2640 C C . ASN A 1 328 ? 32.738 -0.603 -1.463 1.00 94.56 328 ASN A C 1
ATOM 2642 O O . ASN A 1 328 ? 33.846 -1.116 -1.629 1.00 94.56 328 ASN A O 1
ATOM 2646 N N . GLU A 1 329 ? 32.430 0.104 -0.378 1.00 92.81 329 GLU A N 1
ATOM 2647 C CA . GLU A 1 329 ? 33.404 0.447 0.658 1.00 92.81 329 GLU A CA 1
ATOM 2648 C C . GLU A 1 329 ? 34.085 -0.787 1.268 1.00 92.81 329 GLU A C 1
ATOM 2650 O O . GLU A 1 329 ? 35.311 -0.809 1.399 1.00 92.81 329 GLU A O 1
ATOM 2655 N N . GLU A 1 330 ? 33.322 -1.831 1.603 1.00 90.44 330 GLU A N 1
ATOM 2656 C CA . GLU A 1 330 ? 33.862 -3.057 2.201 1.00 90.44 330 GLU A CA 1
ATOM 2657 C C . GLU A 1 330 ? 34.845 -3.746 1.244 1.00 90.44 330 GLU A C 1
ATOM 2659 O O . GLU A 1 330 ? 35.965 -4.104 1.627 1.00 90.44 330 GLU A O 1
ATOM 2664 N N . TYR A 1 331 ? 34.449 -3.891 -0.023 1.00 91.62 331 TYR A N 1
ATOM 2665 C CA . TYR A 1 331 ? 35.275 -4.540 -1.032 1.00 91.62 331 TYR A CA 1
ATOM 2666 C C . TYR A 1 331 ? 36.523 -3.714 -1.363 1.00 91.62 331 TYR A C 1
ATOM 2668 O O . TYR A 1 331 ? 37.618 -4.277 -1.448 1.00 91.62 331 TYR A O 1
ATOM 2676 N N . VAL A 1 332 ? 36.386 -2.390 -1.497 1.00 91.19 332 VAL A N 1
ATOM 2677 C CA . VAL A 1 332 ? 37.504 -1.471 -1.750 1.00 91.19 332 VAL A CA 1
ATOM 2678 C C . VAL A 1 332 ? 38.502 -1.533 -0.601 1.00 91.19 332 VAL A C 1
ATOM 2680 O O . VAL A 1 332 ? 39.667 -1.823 -0.843 1.00 91.19 332 VAL A O 1
ATOM 2683 N N . ARG A 1 333 ? 38.078 -1.354 0.655 1.00 88.75 333 ARG A N 1
ATOM 2684 C CA . ARG A 1 333 ? 38.995 -1.381 1.811 1.00 88.75 333 ARG A CA 1
ATOM 2685 C C . ARG A 1 333 ? 39.726 -2.714 1.957 1.00 88.75 333 ARG A C 1
ATOM 2687 O O . ARG A 1 333 ? 40.887 -2.731 2.354 1.00 88.75 333 ARG A O 1
ATOM 2694 N N . LYS A 1 334 ? 39.060 -3.826 1.639 1.00 89.19 334 LYS A N 1
ATOM 2695 C CA . LYS A 1 334 ? 39.650 -5.167 1.718 1.00 89.19 334 LYS A CA 1
ATOM 2696 C C . LYS A 1 334 ? 40.705 -5.426 0.640 1.00 89.19 334 LYS A C 1
ATOM 2698 O O . LYS A 1 334 ? 41.689 -6.105 0.917 1.00 89.19 334 LYS A O 1
ATOM 2703 N N . ASN A 1 335 ? 40.478 -4.948 -0.583 1.00 85.56 335 ASN A N 1
ATOM 2704 C CA . ASN A 1 335 ? 41.309 -5.290 -1.744 1.00 85.56 335 ASN A CA 1
ATOM 2705 C C . ASN A 1 335 ? 42.268 -4.166 -2.157 1.00 85.56 335 ASN A C 1
ATOM 2707 O O . ASN A 1 335 ? 43.207 -4.409 -2.910 1.00 85.56 335 ASN A O 1
ATOM 2711 N N . PHE A 1 336 ? 42.060 -2.949 -1.659 1.00 79.12 336 PHE A N 1
ATOM 2712 C CA . PHE A 1 336 ? 42.931 -1.806 -1.881 1.00 79.12 336 PHE A CA 1
ATOM 2713 C C . PHE A 1 336 ? 43.899 -1.662 -0.702 1.00 79.12 336 PHE A C 1
ATOM 2715 O O . PHE A 1 336 ? 43.738 -0.824 0.183 1.00 79.12 336 PHE A O 1
ATOM 2722 N N . THR A 1 337 ? 44.928 -2.509 -0.667 1.00 66.62 337 THR A N 1
ATOM 2723 C CA . THR A 1 337 ? 46.119 -2.237 0.146 1.00 66.62 337 THR A CA 1
ATOM 2724 C C . THR A 1 337 ? 46.850 -1.058 -0.471 1.00 66.62 337 THR A C 1
ATOM 2726 O O . THR A 1 337 ? 47.255 -1.134 -1.629 1.00 66.62 337 THR A O 1
ATOM 2729 N N . SER A 1 338 ? 47.025 0.021 0.290 1.00 60.97 338 SER A N 1
ATOM 2730 C CA . SER A 1 338 ? 47.817 1.171 -0.127 1.00 60.97 338 SER A CA 1
ATOM 2731 C C . SER A 1 338 ? 49.219 0.718 -0.541 1.00 60.97 338 SER A C 1
ATOM 2733 O O . SER A 1 338 ? 50.074 0.405 0.288 1.00 60.97 338 SER A O 1
ATOM 2735 N N . THR A 1 339 ? 49.497 0.698 -1.842 1.00 58.34 339 THR A N 1
ATOM 2736 C CA . THR A 1 339 ? 50.874 0.831 -2.309 1.00 58.34 339 THR A CA 1
ATOM 2737 C C . THR A 1 339 ? 51.282 2.244 -1.935 1.00 58.34 339 THR A C 1
ATOM 2739 O O . THR A 1 339 ? 50.899 3.200 -2.601 1.00 58.34 339 THR A O 1
ATOM 2742 N N . GLY A 1 340 ? 51.938 2.385 -0.784 1.00 53.16 340 GLY A N 1
ATOM 2743 C CA . GLY A 1 340 ? 52.356 3.672 -0.259 1.00 53.16 340 GLY A CA 1
ATOM 2744 C C . GLY A 1 340 ? 53.316 4.366 -1.216 1.00 53.16 340 GLY A C 1
ATOM 2745 O O . GLY A 1 340 ? 54.523 4.165 -1.131 1.00 53.16 340 GLY A O 1
ATOM 2746 N N . THR A 1 341 ? 52.801 5.235 -2.076 1.00 51.88 341 THR A N 1
ATOM 2747 C CA . THR A 1 341 ? 53.540 6.417 -2.505 1.00 51.88 341 THR A CA 1
ATOM 2748 C C . THR A 1 341 ? 53.431 7.425 -1.373 1.00 51.88 341 THR A C 1
ATOM 2750 O O . THR A 1 341 ? 52.444 8.143 -1.239 1.00 51.88 341 THR A O 1
ATOM 2753 N N . LYS A 1 342 ? 54.438 7.396 -0.494 1.00 48.34 342 LYS A N 1
ATOM 2754 C CA . LYS A 1 342 ? 54.812 8.576 0.283 1.00 48.34 342 LYS A CA 1
ATOM 2755 C C . LYS A 1 342 ? 55.222 9.641 -0.735 1.00 48.34 342 LYS A C 1
ATOM 2757 O O . LYS A 1 342 ? 56.236 9.442 -1.402 1.00 48.34 342 LYS A O 1
ATOM 2762 N N . GLU A 1 343 ? 54.423 10.691 -0.882 1.00 42.22 343 GLU A N 1
ATOM 2763 C CA . GLU A 1 343 ? 54.945 11.985 -1.340 1.00 42.22 343 GLU A CA 1
ATOM 2764 C C . GLU A 1 343 ? 55.694 12.675 -0.198 1.00 42.22 343 GLU A C 1
ATOM 2766 O O . GLU A 1 343 ? 55.247 12.542 0.971 1.00 42.22 343 GLU A O 1
#

Sequence (343 aa):
MSTTTRTSLSRLKYDDGIDIDNQTVEIDPIEHIRRCTLYKDIDIWSYYKSIYPSVRTLGDVLDHGQTLSKDGPCIGLVQSENKTEPIRWLSYSMVSERARYIGSYLWTETKLIPLNSKVAIMSVNRPEYAIVEYGCYMYGFIVVGLFTSYDSITVMDSLRRTQSEILVVDNLTRIRSFEKQLLENNQIKEIIVMDEVQDGEHRKIRSFSSILKAMNKSNVRPRPTIDPNSISTFLLTSGTTDYHDDETKTRETIDEASWSHTDDVGEWTVNGTLQLIDCSKHIFKLNQGEYIAPEHLEDVYLHSRWISQIFIDGCSTEATVVAIVVPNEEYVRKNFTSTGTKE